Protein AF-Q969G3-5-F1 (afdb_monomer)

Sequence (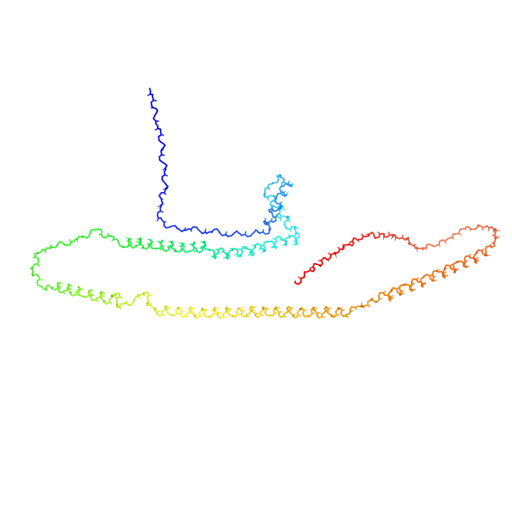328 aa):
MSKRPSYAPPPTPAPATASSGITIPKPPKPPDKPLMPYMRYSRKVWDQVKASNPDLKLWEIGKIIGGMWRDLTDEEKQEYLNEYEAEKIEYNESMKAYHNSPAYLAYINAKSRAEAALEEESRQRQSRMEKGEPYMSIQPAEDPDDYDDGFSMKHTATARFQRNHRLISEILSESVVPDVRSVVTTARMQVLKRQVQSLMVHQRKLEAELLQIEERHQEKKRKFLESTDSFNNELKRLCGLKVEVDMEKIAAEIAQAEEQARKRQEEREKEAAEQAERSQSSIVPEEEQAANKGEEKKDDENIPMETEKNCQLCPRKTLTSRYTDFPD

Mean predicted aligned error: 23.14 Å

Radius of gyration: 55.02 Å; Cα contacts (8 Å, |Δi|>4): 71; chains: 1; bounding box: 164×98×123 Å

Secondary structure (DSSP, 8-state):
-------PPPPPPPP--------PPPPPPPPPPPPPHHHHHHHHHHHHHHHH-TTS-HHHHHHHHHHHHHHS-HHHHHHHHHHHHHHHHHHHHHHHHHHHSHHHHHHHHHHHHHHHHHHHHHHHHHHHHHS---S---PPP--TT----TT-HHHHHHHHHHHHHHHHHHHTSTTTS--TTT---HHHHHHHHHHHHHHHHHHHHHHHHHHHHHHHHHHHHHHHHHHHHHHHHHHHHHHHT-----HHHHHHHHHHHHHHHHHHHHHHHHHHHHHHHHHHTT----------------------------------------------

Foldseek 3Di:
DDDDDDDDDDDDDDPPPPPPALDQDDADDADDQFDQLLRVQCVVCLVVLCVVCVPDDSVVSVVVSVVVLVVDDPVVSVVSVVVNVVVNVVSVVSRVCSCVPPRRVVSVVSNVVSVVVVVVVVVVVVVCVVPPPPPDDDPDDPDPPPPDPPPPVVVVVVVVVVVVVVVVCVCPDPVNDPPPVPDQDPVNVVVVVVVVVVVVVVVVVVVVVVVVVVVVVVVVVVVVVVVVVVVVVVVVVVVVVPPPPPVVVVVVVVVVVVVVVVVVVVVVVVVVVVVVVVVVVPDDDDDDDDDDDDDDDDDDDDDDDDDPPPPPDDDPPPPPDPPDDDDD

Solvent-accessible surface area (backbone atoms only — not comparable to full-atom values): 20410 Å² total; per-residue (Å²): 135,86,79,76,82,82,82,75,77,79,82,75,82,72,81,76,80,78,71,88,64,85,68,64,72,75,72,67,85,74,79,73,80,61,63,54,39,68,60,50,51,44,62,71,46,43,64,58,54,39,68,78,39,71,90,56,54,75,75,53,49,51,51,51,49,57,48,52,64,68,72,48,52,70,69,64,52,43,54,37,45,52,54,33,52,54,42,44,52,54,41,51,52,45,46,54,50,46,67,69,28,68,64,38,49,48,36,53,54,47,37,52,53,32,53,54,51,52,51,50,53,49,53,52,54,50,52,53,64,70,55,62,74,74,82,78,80,79,75,79,79,85,70,90,76,82,79,76,81,70,81,36,70,64,55,53,49,49,55,51,48,54,50,50,51,52,50,52,51,55,61,67,23,82,90,68,40,77,58,78,87,73,62,78,48,72,69,56,52,53,51,50,51,51,50,51,52,50,50,54,54,51,50,54,49,52,54,52,52,50,51,51,50,49,51,54,49,52,51,50,50,50,50,51,50,53,50,49,51,51,50,52,51,50,52,50,52,53,62,71,63,54,79,81,73,57,61,65,59,53,52,50,51,49,53,52,51,50,52,53,50,50,52,56,47,55,52,52,51,51,54,50,50,53,52,51,52,58,51,59,76,63,66,71,90,75,86,77,85,76,91,83,79,87,89,82,87,80,91,80,89,81,81,82,90,78,73,89,77,78,78,76,77,78,81,80,78,78,80,79,79,80,80,76,84,77,81,135

pLDDT: mean 78.12, std 21.98, range [30.19, 98.25]

Nearest PDB structures (foldseek):
  5jgh-assembly1_A  TM=9.436E-01  e=5.846E-03  Saccharomyces cerevisiae S288C
  6erq-assembly2_G  TM=6.455E-01  e=2.979E-03  Homo sapiens
  6jrp-assembly2_D  TM=9.274E-01  e=3.059E-02  Homo sapiens
  7m5w-assembly1_A  TM=7.409E-01  e=8.158E-02  Homo sapiens

Structure (mmCIF, N/CA/C/O backbone):
data_AF-Q969G3-5-F1
#
_entry.id   AF-Q969G3-5-F1
#
loop_
_atom_site.group_PDB
_atom_site.id
_atom_site.type_symbol
_atom_site.label_atom_id
_atom_site.label_alt_id
_atom_site.label_comp_id
_atom_site.label_asym_id
_atom_site.label_entity_id
_atom_site.label_seq_id
_atom_site.pdbx_PDB_ins_code
_atom_site.Cartn_x
_atom_site.Cartn_y
_atom_site.Cartn_z
_atom_site.occupancy
_atom_site.B_iso_or_equiv
_atom_site.auth_seq_id
_atom_site.auth_comp_id
_atom_site.auth_asym_id
_atom_site.auth_atom_id
_atom_site.pdbx_PDB_model_num
ATOM 1 N N . MET A 1 1 ? 5.865 75.982 -41.069 1.00 53.03 1 MET A N 1
ATOM 2 C CA . MET A 1 1 ? 5.568 74.532 -41.116 1.00 53.03 1 MET A CA 1
ATOM 3 C C . MET A 1 1 ? 6.567 73.794 -40.227 1.00 53.03 1 MET A C 1
ATOM 5 O O . MET A 1 1 ? 7.590 73.331 -40.713 1.00 53.03 1 MET A O 1
ATOM 9 N N . SER A 1 2 ? 6.320 73.735 -38.918 1.00 50.66 2 SER A N 1
ATOM 10 C CA . SER A 1 2 ? 7.214 73.053 -37.970 1.00 50.66 2 SER A CA 1
ATOM 11 C C . SER A 1 2 ? 6.878 71.564 -37.941 1.00 50.66 2 SER A C 1
ATOM 13 O O . SER A 1 2 ? 5.906 71.153 -37.311 1.00 50.66 2 SER A O 1
ATOM 15 N N . LYS A 1 3 ? 7.642 70.758 -38.685 1.00 49.06 3 LYS A N 1
ATOM 16 C CA . LYS A 1 3 ? 7.503 69.298 -38.697 1.00 49.06 3 LYS A CA 1
ATOM 17 C C . LYS A 1 3 ? 8.006 68.745 -37.360 1.00 49.06 3 LYS A C 1
ATOM 19 O O . LYS A 1 3 ? 9.198 68.805 -37.076 1.00 49.06 3 LYS A O 1
ATOM 24 N N . ARG A 1 4 ? 7.088 68.250 -36.522 1.00 48.03 4 ARG A N 1
ATOM 25 C CA . ARG A 1 4 ? 7.424 67.522 -35.289 1.00 48.03 4 ARG A CA 1
ATOM 26 C C . ARG A 1 4 ? 8.201 66.242 -35.645 1.00 48.03 4 ARG A C 1
ATOM 28 O O . ARG A 1 4 ? 7.760 65.530 -36.549 1.00 48.03 4 ARG A O 1
ATOM 35 N N . PRO A 1 5 ? 9.302 65.917 -34.947 1.00 58.59 5 PRO A N 1
ATOM 36 C CA . PRO A 1 5 ? 10.005 64.655 -35.140 1.00 58.59 5 PRO A CA 1
ATOM 37 C C . PRO A 1 5 ? 9.127 63.508 -34.633 1.00 58.59 5 PRO A C 1
ATOM 39 O O . PRO A 1 5 ? 8.682 63.521 -33.485 1.00 58.59 5 PRO A O 1
ATOM 42 N N . SER A 1 6 ? 8.855 62.535 -35.500 1.00 60.97 6 SER A N 1
ATOM 43 C CA . SER A 1 6 ? 8.167 61.297 -35.141 1.00 60.97 6 SER A CA 1
ATOM 44 C C . SER A 1 6 ? 9.076 60.477 -34.228 1.00 60.97 6 SER A C 1
ATOM 46 O O . SER A 1 6 ? 10.124 60.001 -34.658 1.00 60.97 6 SER A O 1
ATOM 48 N N . TYR A 1 7 ? 8.690 60.349 -32.962 1.00 48.44 7 TYR A N 1
ATOM 49 C CA . TYR A 1 7 ? 9.401 59.562 -31.962 1.00 48.44 7 TYR A CA 1
ATOM 50 C C . TYR A 1 7 ? 9.122 58.078 -32.230 1.00 48.44 7 TYR A C 1
ATOM 52 O O . TYR A 1 7 ? 8.009 57.605 -32.004 1.00 48.44 7 TYR A O 1
ATOM 60 N N . ALA A 1 8 ? 10.099 57.354 -32.776 1.00 60.81 8 ALA A N 1
ATOM 61 C CA . ALA A 1 8 ? 10.011 55.903 -32.885 1.00 60.81 8 ALA A CA 1
ATOM 62 C C . ALA A 1 8 ? 10.255 55.289 -31.492 1.00 60.81 8 ALA A C 1
ATOM 64 O O . ALA A 1 8 ? 11.249 55.644 -30.852 1.00 60.81 8 ALA A O 1
ATOM 65 N N . PRO A 1 9 ? 9.367 54.412 -30.991 1.00 60.94 9 PRO A N 1
ATOM 66 C CA . PRO A 1 9 ? 9.570 53.755 -29.707 1.00 60.94 9 PRO A CA 1
ATOM 67 C C . PRO A 1 9 ? 10.804 52.835 -29.763 1.00 60.94 9 PRO A C 1
ATOM 69 O O . PRO A 1 9 ? 11.079 52.241 -30.810 1.00 60.94 9 PRO A O 1
ATOM 72 N N . PRO A 1 10 ? 11.562 52.719 -28.658 1.00 62.06 10 PRO A N 1
ATOM 73 C CA . PRO A 1 10 ? 12.757 51.890 -28.609 1.00 62.06 10 PRO A CA 1
ATOM 74 C C . PRO A 1 10 ? 12.405 50.406 -28.817 1.00 62.06 10 PRO A C 1
ATOM 76 O O . PRO A 1 10 ? 11.328 49.966 -28.402 1.00 62.06 10 PRO A O 1
ATOM 79 N N . PRO A 1 11 ? 13.299 49.621 -29.445 1.00 56.94 11 PRO A N 1
ATOM 80 C CA . PRO A 1 11 ? 13.081 48.197 -29.655 1.00 56.94 11 PRO A CA 1
ATOM 81 C C . PRO A 1 11 ? 12.941 47.482 -28.307 1.00 56.94 11 PRO A C 1
ATOM 83 O O . PRO A 1 11 ? 13.754 47.661 -27.399 1.00 56.94 11 PRO A O 1
ATOM 86 N N . THR A 1 12 ? 11.894 46.670 -28.178 1.00 55.94 12 THR A N 1
ATOM 87 C CA . THR A 1 12 ? 11.681 45.806 -27.015 1.00 55.94 12 THR A CA 1
ATOM 88 C C . THR A 1 12 ? 12.858 44.840 -26.863 1.00 55.94 12 THR A C 1
ATOM 90 O O . THR A 1 12 ? 13.268 44.247 -27.867 1.00 55.94 12 THR A O 1
ATOM 93 N N . PRO A 1 13 ? 13.398 44.643 -25.647 1.00 49.78 13 PRO A N 1
ATOM 94 C CA . PRO A 1 13 ? 14.507 43.726 -25.428 1.00 49.78 13 PRO A CA 1
ATOM 95 C C . PRO A 1 13 ? 14.095 42.312 -25.843 1.00 49.78 13 PRO A C 1
ATOM 97 O O . PRO A 1 13 ? 13.080 41.785 -25.384 1.00 49.78 13 PRO A O 1
ATOM 100 N N . ALA A 1 14 ? 14.879 41.719 -26.743 1.00 48.22 14 ALA A N 1
ATOM 101 C CA . ALA A 1 14 ? 14.734 40.325 -27.130 1.00 48.22 14 ALA A CA 1
ATOM 102 C C . ALA A 1 14 ? 14.810 39.423 -25.880 1.00 48.22 14 ALA A C 1
ATOM 104 O O . ALA A 1 14 ? 15.555 39.741 -24.946 1.00 48.22 14 ALA A O 1
ATOM 105 N N . PRO A 1 15 ? 14.040 38.319 -25.833 1.00 45.78 15 PRO A N 1
ATOM 106 C CA . PRO A 1 15 ? 13.987 37.444 -24.672 1.00 45.78 15 PRO A CA 1
ATOM 107 C C . PRO A 1 15 ? 15.388 36.953 -24.313 1.00 45.78 15 PRO A C 1
ATOM 109 O O . PRO A 1 15 ? 16.151 36.519 -25.178 1.00 45.78 15 PRO A O 1
ATOM 112 N N . ALA A 1 16 ? 15.696 37.079 -23.020 1.00 43.00 16 ALA A N 1
ATOM 113 C CA . ALA A 1 16 ? 16.957 36.718 -22.401 1.00 43.00 16 ALA A CA 1
ATOM 114 C C . ALA A 1 16 ? 17.486 35.406 -22.979 1.00 43.00 16 ALA A C 1
ATOM 116 O O . ALA A 1 16 ? 16.779 34.399 -23.017 1.00 43.00 16 ALA A O 1
ATOM 117 N N . THR A 1 17 ? 18.734 35.478 -23.433 1.00 41.97 17 THR A N 1
ATOM 118 C CA . THR A 1 17 ? 19.585 34.380 -23.876 1.00 41.97 17 THR A CA 1
ATOM 119 C C . THR A 1 17 ? 19.184 33.082 -23.194 1.00 41.97 17 THR A C 1
ATOM 121 O O . THR A 1 17 ? 19.413 32.910 -21.994 1.00 41.97 17 THR A O 1
ATOM 124 N N . ALA A 1 18 ? 18.555 32.190 -23.955 1.00 45.06 18 ALA A N 1
ATOM 125 C CA . ALA A 1 18 ? 18.402 30.805 -23.566 1.00 45.06 18 ALA A CA 1
ATOM 126 C C . ALA A 1 18 ? 19.818 30.268 -23.348 1.00 45.06 18 ALA A C 1
ATOM 128 O O . ALA A 1 18 ? 20.526 29.930 -24.291 1.00 45.06 18 ALA A O 1
ATOM 129 N N . SER A 1 19 ? 20.267 30.299 -22.096 1.00 45.47 19 SER A N 1
ATOM 130 C CA . SER A 1 19 ? 21.407 29.528 -21.644 1.00 45.47 19 SER A CA 1
ATOM 131 C C . SER A 1 19 ? 21.103 28.097 -22.059 1.00 45.47 19 SER A C 1
ATOM 133 O O . SER A 1 19 ? 20.168 27.493 -21.534 1.00 45.47 19 SER A O 1
ATOM 135 N N . SER A 1 20 ? 21.833 27.589 -23.050 1.00 55.94 20 SER A N 1
ATOM 136 C CA . SER A 1 20 ? 21.705 26.241 -23.612 1.00 55.94 20 SER A CA 1
ATOM 137 C C . SER A 1 20 ? 22.108 25.143 -22.615 1.00 55.94 20 SER A C 1
ATOM 139 O O . SER A 1 20 ? 22.646 24.112 -23.007 1.00 55.94 20 SER A O 1
ATOM 141 N N . GLY A 1 21 ? 21.901 25.370 -21.317 1.00 68.44 21 GLY A N 1
ATOM 142 C CA . GLY A 1 21 ? 22.086 24.382 -20.275 1.00 68.44 21 GLY A CA 1
ATOM 143 C C . GLY A 1 21 ? 21.019 23.301 -20.380 1.00 68.44 21 GLY A C 1
ATOM 144 O O . GLY A 1 21 ? 19.835 23.575 -20.595 1.00 68.44 21 GLY A O 1
ATOM 145 N N . ILE A 1 22 ? 21.446 22.056 -20.207 1.00 74.75 22 ILE A N 1
ATOM 146 C CA . ILE A 1 22 ? 20.554 20.910 -20.081 1.00 74.75 22 ILE A CA 1
ATOM 147 C C . ILE A 1 22 ? 19.680 21.130 -18.840 1.00 74.75 22 ILE A C 1
ATOM 149 O O . ILE A 1 22 ? 20.164 21.109 -17.710 1.00 74.75 22 ILE A O 1
ATOM 153 N N . THR A 1 23 ? 18.385 21.378 -19.040 1.00 81.50 23 THR A N 1
ATOM 154 C CA . THR A 1 23 ? 17.423 21.5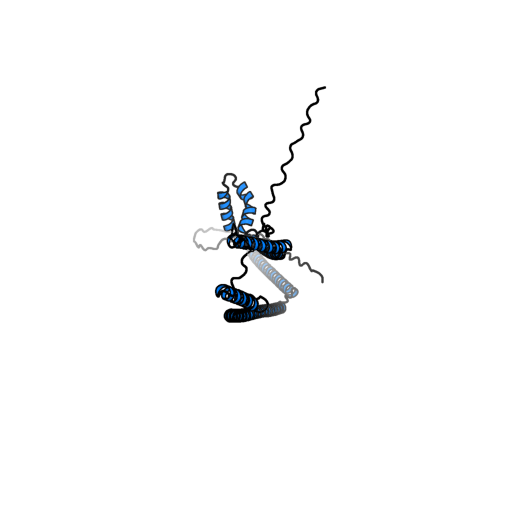53 -17.945 1.00 81.50 23 THR A CA 1
ATOM 155 C C . THR A 1 23 ? 16.510 20.339 -17.851 1.00 81.50 23 THR A C 1
ATOM 157 O O . THR A 1 23 ? 15.931 19.889 -18.839 1.00 81.50 23 THR A O 1
ATOM 160 N N . ILE A 1 2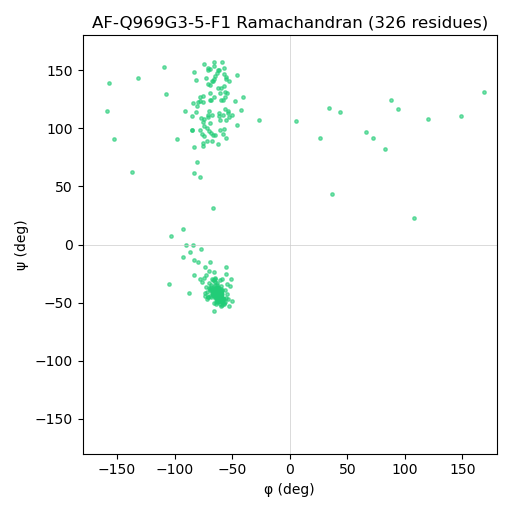4 ? 16.378 19.793 -16.641 1.00 86.00 24 ILE A N 1
ATOM 161 C CA . ILE A 1 24 ? 15.431 18.715 -16.346 1.00 86.00 24 ILE A CA 1
ATOM 162 C C . ILE A 1 24 ? 14.026 19.340 -16.286 1.00 86.00 24 ILE A C 1
ATOM 164 O O . ILE A 1 24 ? 13.814 20.254 -15.480 1.00 86.00 24 ILE A O 1
ATOM 168 N N . PRO A 1 25 ? 13.052 18.883 -17.100 1.00 84.88 25 PRO A N 1
ATOM 169 C CA . PRO A 1 25 ? 11.682 19.385 -17.024 1.00 84.88 25 PRO A CA 1
ATOM 170 C C . PRO A 1 25 ? 11.097 19.208 -15.623 1.00 84.88 25 PRO A C 1
ATOM 172 O O . PRO A 1 25 ? 11.471 18.290 -14.902 1.00 84.88 25 PRO A O 1
ATOM 175 N N . LYS A 1 26 ? 10.153 20.061 -15.221 1.00 88.81 26 LYS A N 1
ATOM 176 C CA . LYS A 1 26 ? 9.477 19.897 -13.926 1.00 88.81 26 LYS A CA 1
ATOM 177 C C . LYS A 1 26 ? 8.509 18.704 -13.980 1.00 88.81 26 LYS A C 1
ATOM 179 O O . LYS A 1 26 ? 7.866 18.515 -15.015 1.00 88.81 26 LYS A O 1
ATOM 184 N N . PRO A 1 27 ? 8.374 17.927 -12.890 1.00 89.19 27 PRO A N 1
ATOM 185 C CA . PRO A 1 27 ? 7.366 16.877 -12.821 1.00 89.19 27 PRO A CA 1
ATOM 186 C C . PRO A 1 27 ? 5.954 17.470 -12.941 1.00 89.19 27 PRO A C 1
ATOM 188 O O . PRO A 1 27 ? 5.734 18.611 -12.512 1.00 89.19 27 PRO A O 1
ATOM 191 N N . PRO A 1 28 ? 4.987 16.715 -13.495 1.00 90.50 28 PRO A N 1
ATOM 192 C CA . PRO A 1 28 ? 3.584 17.104 -13.420 1.00 90.50 28 PRO A CA 1
ATOM 193 C C . PRO A 1 28 ? 3.142 17.241 -11.955 1.00 90.50 28 PRO A C 1
ATOM 195 O O . PRO A 1 28 ? 3.761 16.689 -11.047 1.00 90.50 28 PRO A O 1
ATOM 198 N N . LYS A 1 29 ? 2.082 18.014 -11.700 1.00 91.19 29 LYS A N 1
ATOM 199 C CA . LYS A 1 29 ? 1.586 18.193 -10.330 1.00 91.19 29 LYS A CA 1
ATOM 200 C C . LYS A 1 29 ? 0.967 16.878 -9.835 1.00 91.19 29 LYS A C 1
ATOM 202 O O . LYS A 1 29 ? 0.081 16.366 -10.521 1.00 91.19 29 LYS A O 1
ATOM 207 N N . PRO A 1 30 ? 1.416 16.329 -8.694 1.00 91.62 30 PRO A N 1
ATOM 208 C CA . PRO A 1 30 ? 0.772 15.164 -8.107 1.00 91.62 30 PRO A CA 1
ATOM 209 C C . PRO A 1 30 ? -0.621 15.537 -7.570 1.00 91.62 30 PRO A C 1
ATOM 211 O O . PRO A 1 30 ? -0.813 16.685 -7.166 1.00 91.62 30 PRO A O 1
ATOM 214 N N . PRO A 1 31 ? -1.575 14.589 -7.541 1.00 92.88 31 PRO A N 1
ATOM 215 C CA . PRO A 1 31 ? -2.812 14.716 -6.777 1.00 92.88 31 PRO A CA 1
ATOM 216 C C . PRO A 1 31 ? -2.596 15.217 -5.344 1.00 92.88 31 PRO A C 1
ATOM 218 O O . PRO A 1 31 ? -1.590 14.892 -4.705 1.00 92.88 31 PRO A O 1
ATOM 221 N N . ASP A 1 32 ? -3.556 15.991 -4.842 1.00 93.62 32 ASP A N 1
ATOM 222 C CA . ASP A 1 32 ? -3.525 16.552 -3.493 1.00 93.62 32 ASP A CA 1
ATOM 223 C C . ASP A 1 32 ? -3.988 15.534 -2.455 1.00 93.62 32 ASP A C 1
ATOM 225 O O . ASP A 1 32 ? -4.926 14.772 -2.673 1.00 93.62 32 ASP A O 1
ATOM 229 N N . LYS A 1 33 ? -3.328 15.538 -1.296 1.00 94.12 33 LYS A N 1
ATOM 230 C CA . LYS A 1 33 ? -3.650 14.617 -0.203 1.00 94.12 33 LYS A CA 1
ATOM 231 C C . LYS A 1 33 ? -5.050 14.912 0.359 1.00 94.12 33 LYS A C 1
ATOM 233 O O . LYS A 1 33 ? -5.380 16.089 0.529 1.00 94.12 33 LYS A O 1
ATOM 238 N N . PRO A 1 34 ? -5.823 13.874 0.732 1.00 94.00 34 PRO A N 1
ATOM 239 C CA . PRO A 1 34 ? -7.144 14.047 1.325 1.00 94.00 34 PRO A CA 1
ATOM 240 C C . PRO A 1 34 ? -7.054 14.805 2.649 1.00 94.00 34 PRO A C 1
ATOM 242 O O . PRO A 1 34 ? -6.053 14.735 3.377 1.00 94.00 34 PRO A O 1
ATOM 245 N N . LEU A 1 35 ? -8.114 15.543 2.969 1.00 92.56 35 LEU A N 1
ATOM 246 C CA . LEU A 1 35 ? -8.125 16.407 4.140 1.00 92.56 35 LEU A CA 1
ATOM 247 C C . LEU A 1 35 ? -8.345 15.586 5.413 1.00 92.56 35 LEU A C 1
ATOM 249 O O . LEU A 1 35 ? -9.362 14.915 5.550 1.00 92.56 35 LEU A O 1
ATOM 253 N N . MET A 1 36 ? -7.419 15.692 6.370 1.00 95.12 36 MET A N 1
ATOM 254 C CA . MET A 1 36 ? -7.538 14.989 7.652 1.00 95.12 36 MET A CA 1
ATOM 255 C C . MET A 1 36 ? -8.870 15.323 8.359 1.00 95.12 36 MET A C 1
ATOM 257 O O . MET A 1 36 ? -9.258 16.496 8.356 1.00 95.12 36 MET A O 1
ATOM 261 N N . PRO A 1 37 ? -9.519 14.356 9.039 1.00 96.25 37 PRO A N 1
ATOM 262 C CA . PRO A 1 37 ? -10.844 14.525 9.652 1.00 96.25 37 PRO A CA 1
ATOM 263 C C . PRO A 1 37 ? -10.973 15.773 10.536 1.00 96.25 37 PRO A C 1
ATOM 265 O O . PRO A 1 37 ? -11.861 16.597 10.332 1.00 96.25 37 PRO A O 1
ATOM 268 N N . TYR A 1 38 ? -10.015 15.991 11.445 1.00 95.56 38 TYR A N 1
ATOM 269 C CA . TYR A 1 38 ? -9.981 17.187 12.296 1.00 95.56 38 TYR A CA 1
ATOM 270 C C . TYR A 1 38 ? -9.905 18.490 11.486 1.00 95.56 38 TYR A C 1
ATOM 272 O O . TYR A 1 38 ? -10.560 19.471 11.825 1.00 95.56 38 TYR A O 1
ATOM 280 N N . MET A 1 39 ? -9.127 18.514 10.400 1.00 96.38 39 MET A N 1
ATOM 281 C CA . MET A 1 39 ? -8.994 19.707 9.556 1.00 96.38 39 MET A CA 1
ATOM 282 C C . MET A 1 39 ? -10.283 19.977 8.771 1.00 96.38 39 MET A C 1
ATOM 284 O O . MET A 1 39 ? -10.630 21.139 8.561 1.00 96.38 39 MET A O 1
ATOM 288 N N . ARG A 1 40 ? -11.014 18.927 8.373 1.00 94.56 40 ARG A N 1
ATOM 289 C CA . ARG A 1 40 ? -12.342 19.035 7.751 1.00 94.56 40 ARG A CA 1
ATOM 290 C C . ARG A 1 40 ? -13.361 19.605 8.731 1.00 94.56 40 ARG A C 1
ATOM 292 O O . ARG A 1 40 ? -14.016 20.596 8.411 1.00 94.56 40 ARG A O 1
ATOM 299 N N . TYR A 1 41 ? -13.428 19.043 9.937 1.00 96.25 41 TYR A N 1
ATOM 300 C CA . TYR A 1 41 ? -14.275 19.565 11.005 1.00 96.25 41 TYR A CA 1
ATOM 301 C C . TYR A 1 41 ? -13.936 21.023 11.325 1.00 96.25 41 TYR A C 1
ATOM 303 O O . TYR A 1 41 ? -14.813 21.883 11.275 1.00 96.25 41 TYR A O 1
ATOM 311 N N . SER A 1 42 ? -12.652 21.318 11.558 1.00 95.75 42 SER A N 1
ATOM 312 C CA . SER A 1 42 ? -12.178 22.659 11.891 1.00 95.75 42 SER A CA 1
ATOM 313 C C . SER A 1 42 ? -12.599 23.682 10.846 1.00 95.75 42 SER A C 1
ATOM 315 O O . SER A 1 42 ? -13.133 24.713 11.233 1.00 95.75 42 SER A O 1
ATOM 317 N N . ARG A 1 43 ? -12.451 23.391 9.545 1.00 95.88 43 ARG A N 1
ATOM 318 C CA . ARG A 1 43 ? -12.915 24.286 8.471 1.00 95.88 43 ARG A CA 1
ATOM 319 C C . ARG A 1 43 ? -14.427 24.513 8.498 1.00 95.88 43 ARG A C 1
ATOM 321 O O . ARG A 1 43 ? -14.852 25.640 8.282 1.00 95.88 43 ARG A O 1
ATOM 328 N N . LYS A 1 44 ? -15.224 23.476 8.775 1.00 95.06 44 LYS A N 1
ATOM 329 C CA . LYS A 1 44 ? -16.693 23.568 8.821 1.00 95.06 44 LYS A CA 1
ATOM 330 C C . LYS A 1 44 ? -17.182 24.469 9.958 1.00 95.06 44 LYS A C 1
ATOM 332 O O . LYS A 1 44 ? -18.098 25.255 9.752 1.00 95.06 44 LYS A O 1
ATOM 337 N N . VAL A 1 45 ? -16.580 24.361 11.143 1.00 95.81 45 VAL A N 1
ATOM 338 C CA . VAL A 1 45 ? -17.004 25.133 12.327 1.00 95.81 45 VAL A CA 1
ATOM 339 C C . VAL A 1 45 ? -16.258 26.457 12.497 1.00 95.81 45 VAL A C 1
ATOM 341 O O . VAL A 1 45 ? -16.660 27.273 13.323 1.00 95.81 45 VAL A O 1
ATOM 344 N N . TRP A 1 46 ? -15.184 26.696 11.733 1.00 94.69 46 TRP A N 1
ATOM 345 C CA . TRP A 1 46 ? -14.315 27.866 11.898 1.00 94.69 46 TRP A CA 1
ATOM 346 C C . TRP A 1 46 ? -15.087 29.182 11.883 1.00 94.69 46 TRP A C 1
ATOM 348 O O . TRP A 1 46 ? -14.968 29.982 12.812 1.00 94.69 46 TRP A O 1
ATOM 358 N N . ASP A 1 47 ? -15.901 29.391 10.848 1.00 95.75 47 ASP A N 1
ATOM 359 C CA . ASP A 1 47 ? -16.651 30.634 10.675 1.00 95.75 47 ASP A CA 1
ATOM 360 C C . ASP A 1 47 ? -17.735 30.795 11.741 1.00 95.75 47 ASP A C 1
ATOM 362 O O . ASP A 1 47 ? -17.944 31.903 12.232 1.00 95.75 47 ASP A O 1
ATOM 366 N N . GLN A 1 48 ? -18.354 29.694 12.176 1.00 96.19 48 GLN A N 1
ATOM 367 C CA . GLN A 1 48 ? -19.330 29.705 13.264 1.00 96.19 48 GLN A CA 1
ATOM 368 C C . GLN A 1 48 ? -18.680 30.136 14.586 1.00 96.19 48 GLN A C 1
ATOM 370 O O . GLN A 1 48 ? -19.150 31.073 15.226 1.00 96.19 48 GLN A O 1
ATOM 375 N N . VAL A 1 49 ? -17.567 29.506 14.977 1.00 95.75 49 VAL A N 1
ATOM 376 C CA . VAL A 1 49 ? -16.871 29.826 16.235 1.00 95.75 49 VAL A CA 1
ATOM 377 C C . VAL A 1 49 ? -16.304 31.244 16.202 1.00 95.75 49 VAL A C 1
ATOM 379 O O . VAL A 1 49 ? -16.379 31.954 17.206 1.00 95.75 49 VAL A O 1
ATOM 382 N N . LYS A 1 50 ? -15.781 31.680 15.049 1.00 94.94 50 LYS A N 1
ATOM 383 C CA . LYS A 1 50 ? -15.294 33.047 14.840 1.00 94.94 50 LYS A CA 1
ATOM 384 C C . LYS A 1 50 ? -16.421 34.078 14.929 1.00 94.94 50 LYS A C 1
ATOM 386 O O . LYS A 1 50 ? -16.221 35.125 15.531 1.00 94.94 50 LYS A O 1
ATOM 391 N N . ALA A 1 51 ? -17.592 33.793 14.363 1.00 95.75 51 ALA A N 1
ATOM 392 C CA . ALA A 1 51 ? -18.749 34.682 14.440 1.00 95.75 51 ALA A CA 1
ATOM 393 C C . ALA A 1 51 ? -19.317 34.775 15.865 1.00 95.75 51 ALA A C 1
ATOM 395 O O . ALA A 1 51 ? -19.729 35.852 16.283 1.00 95.75 51 ALA A O 1
ATOM 396 N N . SER A 1 52 ? -19.305 33.675 16.625 1.00 94.94 52 SER A N 1
ATOM 397 C CA . SER A 1 52 ? -19.709 33.673 18.037 1.00 94.94 52 SER A CA 1
ATOM 398 C C . SER A 1 52 ? -18.684 34.331 18.966 1.00 94.94 52 SER A C 1
ATOM 400 O O . SER A 1 52 ? -19.040 34.710 20.076 1.00 94.94 52 SER A O 1
ATOM 402 N N . ASN A 1 53 ? -17.425 34.465 18.535 1.00 92.75 53 ASN A N 1
ATOM 403 C CA . ASN A 1 53 ? -16.333 35.019 19.337 1.00 92.75 53 ASN A CA 1
ATOM 404 C C . ASN A 1 53 ? -15.459 35.994 18.518 1.00 92.75 53 ASN A C 1
ATOM 406 O O . ASN A 1 53 ? -14.267 35.730 18.323 1.00 92.75 53 ASN A O 1
ATOM 410 N N . PRO A 1 54 ? -16.015 37.115 18.020 1.00 92.88 54 PRO A N 1
ATOM 411 C CA . PRO A 1 54 ? -15.295 38.030 17.130 1.00 92.88 54 PRO A CA 1
ATOM 412 C C . PRO A 1 54 ? -14.111 38.737 17.810 1.00 92.88 54 PRO A C 1
ATOM 414 O O . PRO A 1 54 ? -13.170 39.139 17.128 1.00 92.88 54 PRO A O 1
ATOM 417 N N . ASP A 1 55 ? -14.137 38.847 19.141 1.00 93.88 55 ASP A N 1
ATOM 418 C CA . ASP A 1 55 ? -13.111 39.532 19.937 1.00 93.88 55 ASP A CA 1
ATOM 419 C C . ASP A 1 55 ? -11.883 38.650 20.234 1.00 93.88 55 ASP A C 1
ATOM 421 O O . ASP A 1 55 ? -10.841 39.145 20.677 1.00 93.88 55 ASP A O 1
ATOM 425 N N . LEU A 1 56 ? -11.987 37.335 19.997 1.00 93.38 56 LEU A N 1
ATOM 426 C CA . LEU A 1 56 ? -10.905 36.385 20.250 1.00 93.38 56 LEU A CA 1
ATOM 427 C C . LEU A 1 56 ? -9.900 36.346 19.097 1.00 93.38 56 LEU A C 1
ATOM 429 O O . LEU A 1 56 ? -10.227 36.488 17.917 1.00 93.38 56 LEU A O 1
ATOM 433 N N . LYS A 1 57 ? -8.637 36.077 19.431 1.00 94.50 57 LYS A N 1
ATOM 434 C CA . LYS A 1 57 ? -7.581 35.900 18.429 1.00 94.50 57 LYS A CA 1
ATOM 435 C C . LYS A 1 57 ? -7.718 34.541 17.731 1.00 94.50 57 LYS A C 1
ATOM 437 O O . LYS A 1 57 ? -8.189 33.563 18.308 1.00 94.50 57 LYS A O 1
ATOM 442 N N . LEU A 1 58 ? -7.189 34.423 16.507 1.00 92.25 58 LEU A N 1
ATOM 443 C CA . LEU A 1 58 ? -7.240 33.184 15.703 1.00 92.25 58 LEU A CA 1
ATOM 444 C C . LEU A 1 58 ? -6.726 31.937 16.450 1.00 92.25 58 LEU A C 1
ATOM 446 O O . LEU A 1 58 ? -7.263 30.846 16.277 1.00 92.25 58 LEU A O 1
ATOM 450 N N . TRP A 1 59 ? -5.710 32.085 17.304 1.00 93.75 59 TRP A N 1
ATOM 451 C CA . TRP A 1 59 ? -5.161 30.968 18.080 1.00 93.75 59 TRP A CA 1
ATOM 452 C C . TRP A 1 59 ? -6.105 30.443 19.182 1.00 93.75 59 TRP A C 1
ATOM 454 O O . TRP A 1 59 ? -5.989 29.295 19.596 1.00 93.75 59 TRP A O 1
ATOM 464 N N . GLU A 1 60 ? -7.050 31.263 19.647 1.00 95.81 60 GLU A N 1
ATOM 465 C CA . GLU A 1 60 ? -8.005 30.986 20.724 1.00 95.81 60 GLU A CA 1
ATOM 466 C C . GLU A 1 60 ? -9.215 30.302 20.114 1.00 95.81 60 GLU A C 1
ATOM 468 O O . GLU A 1 60 ? -9.652 29.276 20.625 1.00 95.81 60 GLU A O 1
ATOM 473 N N . ILE A 1 61 ? -9.650 30.783 18.946 1.00 94.81 61 ILE A N 1
ATOM 474 C CA . ILE A 1 61 ? -10.616 30.096 18.084 1.00 94.81 61 ILE A CA 1
ATOM 475 C C . ILE A 1 61 ? -10.133 28.666 17.800 1.00 94.81 61 ILE A C 1
ATOM 477 O O . ILE A 1 61 ? -10.879 27.710 18.005 1.00 94.81 61 ILE A O 1
ATOM 481 N N . GLY A 1 62 ? -8.857 28.490 17.436 1.00 94.88 62 GLY A N 1
ATOM 482 C CA . GLY A 1 62 ? -8.263 27.162 17.249 1.00 94.88 62 GLY A CA 1
ATOM 483 C C . GLY A 1 62 ? -8.312 26.276 18.504 1.00 94.88 62 GLY A C 1
ATOM 484 O O . GLY A 1 62 ? -8.597 25.083 18.396 1.00 94.88 62 GLY A O 1
ATOM 485 N N . LYS A 1 63 ? -8.092 26.842 19.702 1.00 95.94 63 LYS A N 1
ATOM 486 C CA . LYS A 1 63 ? -8.217 26.106 20.976 1.00 95.94 63 LYS A CA 1
ATOM 487 C C . LYS A 1 63 ? -9.656 25.667 21.249 1.00 95.94 63 LYS A C 1
ATOM 489 O O . LYS A 1 63 ? -9.854 24.531 21.672 1.00 95.94 63 LYS A O 1
ATOM 494 N N . ILE A 1 64 ? -10.634 26.537 20.991 1.00 95.81 64 ILE A N 1
ATOM 495 C CA . ILE A 1 64 ? -12.061 26.231 21.166 1.00 95.81 64 ILE A CA 1
ATOM 496 C C . ILE A 1 64 ? -12.467 25.089 20.232 1.00 95.81 64 ILE A C 1
ATOM 498 O O . ILE A 1 64 ? -13.001 24.089 20.700 1.00 95.81 64 ILE A O 1
ATOM 502 N N . ILE A 1 65 ? -12.126 25.174 18.943 1.00 96.31 65 ILE A N 1
ATOM 503 C CA . ILE A 1 65 ? -12.423 24.125 17.952 1.00 96.31 65 ILE A CA 1
ATOM 504 C C . ILE A 1 65 ? -11.765 22.793 18.333 1.00 96.31 65 ILE A C 1
ATOM 506 O O . ILE A 1 65 ? -12.386 21.739 18.217 1.00 96.31 65 ILE A O 1
ATOM 510 N N . GLY A 1 66 ? -10.522 22.823 18.824 1.00 96.00 66 GLY A N 1
ATOM 511 C CA . GLY A 1 66 ? -9.846 21.631 19.338 1.00 96.00 66 GLY A CA 1
ATOM 512 C C . GLY A 1 66 ? -10.509 21.040 20.590 1.00 96.00 66 GLY A C 1
ATOM 513 O O . GLY A 1 66 ? -10.423 19.834 20.816 1.00 96.00 66 GLY A O 1
ATOM 514 N N . GLY A 1 67 ? -11.164 21.863 21.414 1.00 96.38 67 GLY A N 1
ATOM 515 C CA . GLY A 1 67 ? -12.064 21.416 22.482 1.00 96.38 67 GLY A CA 1
ATOM 516 C C . GLY A 1 67 ? -13.299 20.727 21.912 1.00 96.38 67 GLY A C 1
ATOM 517 O O . GLY A 1 67 ? -13.478 19.537 22.141 1.00 96.38 67 GLY A O 1
ATOM 518 N N . MET A 1 68 ? -14.047 21.430 21.058 1.00 94.56 68 MET A N 1
ATOM 519 C CA . MET A 1 68 ? -15.271 20.910 20.442 1.00 94.56 68 MET A CA 1
ATOM 520 C C . MET A 1 68 ? -15.041 19.582 19.713 1.00 94.56 68 MET A C 1
ATOM 522 O O . MET A 1 68 ? -15.819 18.656 19.889 1.00 94.56 68 MET A O 1
ATOM 526 N N . TRP A 1 69 ? -13.941 19.440 18.963 1.00 96.69 69 TRP A N 1
ATOM 527 C CA . TRP A 1 69 ? -13.590 18.178 18.302 1.00 96.69 69 TRP A CA 1
ATOM 528 C C . TRP A 1 69 ? -13.396 17.017 19.284 1.00 96.69 69 TRP A C 1
ATOM 530 O O . TRP A 1 69 ? -13.757 15.888 18.970 1.00 96.69 69 TRP A O 1
ATOM 540 N N . ARG A 1 70 ? -12.800 17.259 20.458 1.00 95.31 70 ARG A N 1
ATOM 541 C CA . ARG A 1 70 ? -12.615 16.210 21.473 1.00 95.31 70 ARG A CA 1
ATOM 542 C C . ARG A 1 70 ? -13.947 15.811 22.101 1.00 95.31 70 ARG A C 1
ATOM 544 O O . ARG A 1 70 ? -14.142 14.615 22.304 1.00 95.31 70 ARG A O 1
ATOM 551 N N . ASP A 1 71 ? -14.831 16.783 22.303 1.00 96.31 71 ASP A N 1
ATOM 552 C CA . ASP A 1 71 ? -16.140 16.617 22.940 1.00 96.31 71 ASP A CA 1
ATOM 553 C C . ASP A 1 71 ? -17.222 16.049 22.001 1.00 96.31 71 ASP A C 1
ATOM 555 O O . ASP A 1 71 ? -18.257 15.597 22.485 1.00 96.31 71 ASP A O 1
ATOM 559 N N . LEU A 1 72 ? -16.998 16.040 20.676 1.00 94.38 72 LEU A N 1
ATOM 560 C CA . LEU A 1 72 ? -17.889 15.365 19.724 1.00 94.38 72 LEU A CA 1
ATOM 561 C C . LEU A 1 72 ? -18.049 13.883 20.062 1.00 94.38 72 LEU A C 1
ATOM 563 O O . LEU A 1 72 ? -17.093 13.211 20.474 1.00 94.38 72 LEU A O 1
ATOM 567 N N . THR A 1 73 ? -19.241 13.371 19.778 1.00 96.19 73 THR A N 1
ATOM 568 C CA . THR A 1 73 ? -19.548 11.945 19.888 1.00 96.19 73 THR A CA 1
ATOM 569 C C . THR A 1 73 ? -18.742 11.124 18.880 1.00 96.19 73 THR A C 1
ATOM 571 O O . THR A 1 73 ? -18.253 11.644 17.868 1.00 96.19 73 THR A O 1
ATOM 574 N N . ASP A 1 74 ? -18.565 9.833 19.162 1.00 93.88 74 ASP A N 1
ATOM 575 C CA . ASP A 1 74 ? -17.831 8.946 18.259 1.00 93.88 74 ASP A CA 1
ATOM 576 C C . ASP A 1 74 ? -18.569 8.802 16.922 1.00 93.88 74 ASP A C 1
ATOM 578 O O . ASP A 1 74 ? -17.922 8.754 15.881 1.00 93.88 74 ASP A O 1
ATOM 582 N N . GLU A 1 75 ? -19.904 8.855 16.918 1.00 94.38 75 GLU A N 1
ATOM 583 C CA . GLU A 1 75 ? -20.731 8.839 15.711 1.00 94.38 75 GLU A CA 1
ATOM 584 C C . GLU A 1 75 ? -20.463 10.052 14.806 1.00 94.38 75 GLU A C 1
ATOM 586 O O . GLU A 1 75 ? -20.270 9.901 13.599 1.00 94.38 75 GLU A O 1
ATOM 591 N N . GLU A 1 76 ? -20.391 11.258 15.377 1.00 94.00 76 GLU A N 1
ATOM 592 C CA . GLU A 1 76 ? -20.092 12.479 14.618 1.00 94.00 76 GLU A CA 1
ATOM 593 C C . GLU A 1 76 ? -18.656 12.483 14.090 1.00 94.00 76 GLU A C 1
ATOM 595 O O . GLU A 1 76 ? -18.412 12.895 12.954 1.00 94.00 76 GLU A O 1
ATOM 600 N N . LYS A 1 77 ? -17.691 12.010 14.890 1.00 95.06 77 LYS A N 1
ATOM 601 C CA . LYS A 1 77 ? -16.301 11.836 14.437 1.00 95.06 77 LYS A CA 1
ATOM 602 C C . LYS A 1 77 ? -16.213 10.816 13.306 1.00 95.06 77 LYS A C 1
ATOM 604 O O . LYS A 1 77 ? -15.418 11.014 12.383 1.00 95.06 77 LYS A O 1
ATOM 609 N N . GLN A 1 78 ? -17.016 9.756 13.374 1.00 96.00 78 GLN A N 1
ATOM 610 C CA . GLN A 1 78 ? -17.004 8.677 12.399 1.00 96.00 78 GLN A CA 1
ATOM 611 C C . GLN A 1 78 ? -17.445 9.145 11.014 1.00 96.00 78 GLN A C 1
ATOM 613 O O . GLN A 1 78 ? -16.856 8.706 10.033 1.00 96.00 78 GLN A O 1
ATOM 618 N N . GLU A 1 79 ? -18.382 10.089 10.912 1.00 94.56 79 GLU A N 1
ATOM 619 C CA . GLU A 1 79 ? -18.755 10.703 9.628 1.00 94.56 79 GLU A CA 1
ATOM 620 C C . GLU A 1 79 ? -17.526 11.311 8.926 1.00 94.56 79 GLU A C 1
ATOM 622 O O . GLU A 1 79 ? -17.205 10.975 7.785 1.00 94.56 79 GLU A O 1
ATOM 627 N N . TYR A 1 80 ? -16.742 12.118 9.651 1.00 95.69 80 TYR A N 1
ATOM 628 C CA . TYR A 1 80 ? -15.521 12.729 9.115 1.00 95.69 80 TYR A CA 1
ATOM 629 C C . TYR A 1 80 ? -14.416 11.713 8.806 1.00 95.69 80 TYR A C 1
ATOM 631 O O . TYR A 1 80 ? -13.592 11.950 7.917 1.00 95.69 80 TYR A O 1
ATOM 639 N N . LEU A 1 81 ? -14.358 10.608 9.554 1.00 95.25 81 LEU A N 1
ATOM 640 C CA . LEU A 1 81 ? -13.423 9.514 9.299 1.00 95.25 81 LEU A CA 1
ATOM 641 C C . LEU A 1 81 ? -13.804 8.745 8.032 1.00 95.25 81 LEU A C 1
ATOM 643 O O . LEU A 1 81 ? -12.937 8.528 7.190 1.00 95.25 81 LEU A O 1
ATOM 647 N N . ASN A 1 82 ? -15.084 8.417 7.858 1.00 95.19 82 ASN A N 1
ATOM 648 C CA . ASN A 1 82 ? -15.601 7.731 6.676 1.00 95.19 82 ASN A CA 1
ATOM 649 C C . ASN A 1 82 ? -15.372 8.566 5.407 1.00 95.19 82 ASN A C 1
ATOM 651 O O . ASN A 1 82 ? -14.881 8.044 4.407 1.00 95.19 82 ASN A O 1
ATOM 655 N N . GLU A 1 83 ? -15.651 9.875 5.455 1.00 93.94 83 GLU A N 1
ATOM 656 C CA . GLU A 1 83 ? -15.358 10.795 4.346 1.00 93.94 83 GLU A CA 1
ATOM 657 C C . GLU A 1 83 ? -13.857 10.819 4.003 1.00 93.94 83 GLU A C 1
ATOM 659 O O . GLU A 1 83 ? -13.475 10.752 2.834 1.00 93.94 83 GLU A O 1
ATOM 664 N N . TYR A 1 84 ? -12.985 10.879 5.017 1.00 96.44 84 TYR A N 1
ATOM 665 C CA . TYR A 1 84 ? -11.536 10.823 4.811 1.00 96.44 84 TYR A CA 1
ATOM 666 C C . TYR A 1 84 ? -11.088 9.491 4.199 1.00 96.44 84 TYR A C 1
ATOM 668 O O . TYR A 1 84 ? -10.212 9.478 3.334 1.00 96.44 84 TYR A O 1
ATOM 676 N N . GLU A 1 85 ? -11.657 8.370 4.639 1.00 96.25 85 GLU A N 1
ATOM 677 C CA . GLU A 1 85 ? -11.344 7.049 4.098 1.00 96.25 85 GLU A CA 1
ATOM 678 C C . GLU A 1 85 ? -11.777 6.914 2.637 1.00 96.25 85 GLU A C 1
ATOM 680 O O . GLU A 1 85 ? -10.983 6.437 1.821 1.00 96.25 85 GLU A O 1
ATOM 685 N N . ALA A 1 86 ? -12.967 7.406 2.286 1.00 95.56 86 ALA A N 1
ATOM 686 C CA . ALA A 1 86 ? -13.446 7.452 0.908 1.00 95.56 86 ALA A CA 1
ATOM 687 C C . ALA A 1 86 ? -12.501 8.272 0.011 1.00 95.56 86 ALA A C 1
ATOM 689 O O . ALA A 1 86 ? -11.980 7.759 -0.981 1.00 95.56 86 ALA A O 1
ATOM 690 N N . GLU A 1 87 ? -12.162 9.502 0.408 1.00 95.00 87 GLU A N 1
ATOM 691 C CA . GLU A 1 87 ? -11.230 10.343 -0.356 1.00 95.00 87 GLU A CA 1
ATOM 692 C C . GLU A 1 87 ? -9.807 9.775 -0.395 1.00 95.00 87 GLU A C 1
ATOM 694 O O . GLU A 1 87 ? -9.073 9.969 -1.363 1.00 95.00 87 GLU A O 1
ATOM 699 N N . LYS A 1 88 ? -9.378 9.050 0.643 1.00 95.38 88 LYS A N 1
ATOM 700 C CA . LYS A 1 88 ? -8.079 8.368 0.655 1.00 95.38 88 LYS A CA 1
ATOM 701 C C . LYS A 1 88 ? -8.024 7.249 -0.377 1.00 95.38 88 LYS A C 1
ATOM 703 O O . LYS A 1 88 ? -6.968 7.046 -0.983 1.00 95.38 88 LYS A O 1
ATOM 708 N N . ILE A 1 89 ? -9.125 6.531 -0.589 1.00 95.75 89 ILE A N 1
ATOM 709 C CA . ILE A 1 89 ? -9.228 5.531 -1.655 1.00 95.75 89 ILE A CA 1
ATOM 710 C C . ILE A 1 89 ? -9.106 6.227 -3.017 1.00 95.75 89 ILE A C 1
ATOM 712 O O . ILE A 1 89 ? -8.248 5.846 -3.814 1.00 95.75 89 ILE A O 1
ATOM 716 N N . GLU A 1 90 ? -9.861 7.301 -3.246 1.00 95.00 90 GLU A N 1
ATOM 717 C CA . GLU A 1 90 ? -9.802 8.083 -4.490 1.00 95.00 90 GLU A CA 1
ATOM 718 C C . GLU A 1 90 ? -8.419 8.697 -4.751 1.00 95.00 90 GLU A C 1
ATOM 720 O O . GLU A 1 90 ? -7.919 8.669 -5.879 1.00 95.00 90 GLU A O 1
ATOM 725 N N . TYR A 1 91 ? -7.753 9.206 -3.712 1.00 96.25 91 TYR A N 1
ATOM 726 C CA . TYR A 1 91 ? -6.386 9.716 -3.790 1.00 96.25 91 TYR A CA 1
ATOM 727 C C . TYR A 1 91 ? -5.396 8.628 -4.209 1.00 96.25 91 TYR A C 1
ATOM 729 O O . TYR A 1 91 ? -4.532 8.871 -5.051 1.00 96.25 91 TYR A O 1
ATOM 737 N N . ASN A 1 92 ? -5.514 7.422 -3.647 1.00 95.94 92 ASN A N 1
ATOM 738 C CA . ASN A 1 92 ? -4.641 6.306 -4.003 1.00 95.94 92 ASN A CA 1
ATOM 739 C C . ASN A 1 92 ? -4.837 5.881 -5.465 1.00 95.94 92 ASN A C 1
ATOM 741 O O . ASN A 1 92 ? -3.854 5.634 -6.165 1.00 95.94 92 ASN A O 1
ATOM 745 N N . GLU A 1 93 ? -6.079 5.840 -5.946 1.00 95.12 93 GLU A N 1
ATOM 746 C CA . GLU A 1 93 ? -6.370 5.578 -7.360 1.00 95.12 93 GLU A CA 1
ATOM 747 C C . GLU A 1 93 ? -5.846 6.706 -8.261 1.00 95.12 93 GLU A C 1
ATOM 749 O O . GLU A 1 93 ? -5.171 6.448 -9.259 1.00 95.12 93 GLU A O 1
ATOM 754 N N . SER A 1 94 ? -6.026 7.963 -7.855 1.00 95.06 94 SER A N 1
ATOM 755 C CA . SER A 1 94 ? -5.485 9.130 -8.561 1.00 95.06 94 SER A CA 1
ATOM 756 C C . SER A 1 94 ? -3.953 9.133 -8.600 1.00 95.06 94 SER A C 1
ATOM 758 O O . SER A 1 94 ? -3.363 9.509 -9.609 1.00 95.06 94 SER A O 1
ATOM 760 N N . MET A 1 95 ? -3.282 8.675 -7.539 1.00 94.81 95 MET A N 1
ATOM 761 C CA . MET A 1 95 ? -1.826 8.488 -7.490 1.00 94.81 95 MET A CA 1
ATOM 762 C C . MET A 1 95 ? -1.356 7.420 -8.477 1.00 94.81 95 MET A C 1
ATOM 764 O O . MET A 1 95 ? -0.387 7.636 -9.209 1.00 94.81 95 MET A O 1
ATOM 768 N N . LYS A 1 96 ? -2.052 6.280 -8.541 1.00 94.25 96 LYS A N 1
ATOM 769 C CA . LYS A 1 96 ? -1.765 5.246 -9.543 1.00 94.25 96 LYS A CA 1
ATOM 770 C C . LYS A 1 96 ? -1.952 5.808 -10.950 1.00 94.25 96 LYS A C 1
ATOM 772 O O . LYS A 1 96 ? -1.066 5.642 -11.788 1.00 94.25 96 LYS A O 1
ATOM 777 N N . ALA A 1 97 ? -3.048 6.521 -11.204 1.00 94.44 97 ALA A N 1
ATOM 778 C CA . ALA A 1 97 ? -3.303 7.163 -12.489 1.00 94.44 97 ALA A CA 1
ATOM 779 C C . ALA A 1 97 ? -2.233 8.213 -12.832 1.00 94.44 97 ALA A C 1
ATOM 781 O O . ALA A 1 97 ? -1.756 8.251 -13.962 1.00 94.44 97 ALA A O 1
ATOM 782 N N . TYR A 1 98 ? -1.783 9.008 -11.859 1.00 94.94 98 TYR A N 1
ATOM 783 C CA . TYR A 1 98 ? -0.703 9.980 -12.023 1.00 94.94 98 TYR A CA 1
ATOM 784 C C . TYR A 1 98 ? 0.602 9.312 -12.471 1.00 94.94 98 TYR A C 1
ATOM 786 O O . TYR A 1 98 ? 1.193 9.746 -13.459 1.00 94.94 98 TYR A O 1
ATOM 794 N N . HIS A 1 99 ? 1.018 8.221 -11.822 1.00 93.75 99 HIS A N 1
ATOM 795 C CA . HIS A 1 99 ? 2.229 7.489 -12.207 1.00 93.75 99 HIS A CA 1
ATOM 796 C C . HIS A 1 99 ? 2.121 6.796 -13.571 1.00 93.75 99 HIS A C 1
ATOM 798 O O . HIS A 1 99 ? 3.124 6.670 -14.271 1.00 93.75 99 HIS A O 1
ATOM 804 N N . ASN A 1 100 ? 0.917 6.388 -13.971 1.00 94.38 100 ASN A N 1
ATOM 805 C CA . ASN A 1 100 ? 0.659 5.818 -15.295 1.00 94.38 100 ASN A CA 1
ATOM 806 C C . ASN A 1 100 ? 0.354 6.883 -16.361 1.00 94.38 100 ASN A C 1
ATOM 808 O O . ASN A 1 100 ? 0.232 6.560 -17.542 1.00 94.38 100 ASN A O 1
ATOM 812 N N . SER A 1 101 ? 0.224 8.154 -15.970 1.00 93.44 101 SER A N 1
ATOM 813 C CA . SER A 1 101 ? -0.150 9.214 -16.897 1.00 93.44 101 SER A CA 1
ATOM 814 C C . SER A 1 101 ? 0.955 9.438 -17.939 1.00 93.44 101 SER A C 1
ATOM 816 O O . SER A 1 101 ? 2.143 9.467 -17.590 1.00 93.44 101 SER A O 1
ATOM 818 N N . PRO A 1 102 ? 0.600 9.684 -19.215 1.00 94.94 102 PRO A N 1
ATOM 819 C CA . PRO A 1 102 ? 1.582 9.989 -20.255 1.00 94.94 102 PRO A CA 1
ATOM 820 C C . PRO A 1 102 ? 2.494 11.168 -19.897 1.00 94.94 102 PRO A C 1
ATOM 822 O O . PRO A 1 102 ? 3.675 11.155 -20.231 1.00 94.94 102 PRO A O 1
ATOM 825 N N . ALA A 1 103 ? 1.973 12.165 -19.171 1.00 93.06 103 ALA A N 1
ATOM 826 C CA . ALA A 1 103 ? 2.747 13.316 -18.715 1.00 93.06 103 ALA A CA 1
ATOM 827 C C . ALA A 1 103 ? 3.849 12.924 -17.716 1.00 93.06 103 ALA A C 1
ATOM 829 O O . ALA A 1 103 ? 4.980 13.398 -17.835 1.00 93.06 103 ALA A O 1
ATOM 830 N N . TYR A 1 104 ? 3.548 12.045 -16.754 1.00 94.62 104 TYR A N 1
ATOM 831 C CA . TYR A 1 104 ? 4.545 11.569 -15.795 1.00 94.62 104 TYR A CA 1
ATOM 832 C C . TYR A 1 104 ? 5.587 10.679 -16.471 1.00 94.62 104 TYR A C 1
ATOM 834 O O . TYR A 1 104 ? 6.783 10.890 -16.286 1.00 94.62 104 TYR A O 1
ATOM 842 N N . LEU A 1 105 ? 5.158 9.750 -17.329 1.00 94.12 105 LEU A N 1
ATOM 843 C CA . LEU A 1 105 ? 6.073 8.899 -18.095 1.00 94.12 105 LEU A CA 1
ATOM 844 C C . LEU A 1 105 ? 6.986 9.724 -19.018 1.00 94.12 105 LEU A C 1
ATOM 846 O O . LEU A 1 105 ? 8.191 9.477 -19.092 1.00 94.12 105 LEU A O 1
ATOM 850 N N . ALA A 1 106 ? 6.447 10.757 -19.673 1.00 94.06 106 ALA A N 1
ATOM 851 C CA . ALA A 1 106 ? 7.231 11.693 -20.473 1.00 94.06 106 ALA A CA 1
ATOM 852 C C . ALA A 1 106 ? 8.246 12.469 -19.622 1.00 94.06 106 ALA A C 1
ATOM 854 O O . ALA A 1 106 ? 9.392 12.621 -20.048 1.00 94.06 106 ALA A O 1
ATOM 855 N N . TYR A 1 107 ? 7.860 12.908 -18.418 1.00 94.88 107 TYR A N 1
ATOM 856 C CA . TYR A 1 107 ? 8.775 13.531 -17.460 1.00 94.88 107 TYR A CA 1
ATOM 857 C C . TYR A 1 107 ? 9.913 12.584 -17.063 1.00 94.88 107 TYR A C 1
ATOM 859 O O . TYR A 1 107 ? 11.069 12.991 -17.126 1.00 94.88 107 TYR A O 1
ATOM 867 N N . ILE A 1 108 ? 9.620 11.327 -16.719 1.00 95.12 108 ILE A N 1
ATOM 868 C CA . ILE A 1 108 ? 10.645 10.340 -16.347 1.00 95.12 108 ILE A CA 1
ATOM 869 C C . ILE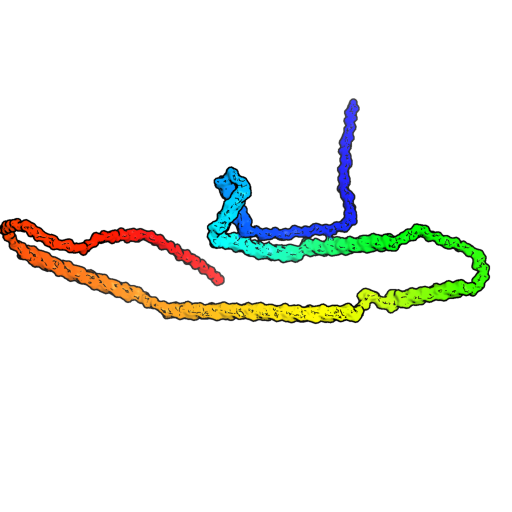 A 1 108 ? 11.628 10.109 -17.500 1.00 95.12 108 ILE A C 1
ATOM 871 O O . ILE A 1 108 ? 12.842 10.184 -17.304 1.00 95.12 108 ILE A O 1
ATOM 875 N N . ASN A 1 109 ? 11.120 9.924 -18.720 1.00 93.94 109 ASN A N 1
ATOM 876 C CA . ASN A 1 109 ? 11.959 9.757 -19.905 1.00 93.94 109 ASN A CA 1
ATOM 877 C C . ASN A 1 109 ? 12.798 11.010 -20.204 1.00 93.94 109 ASN A C 1
ATOM 879 O O . ASN A 1 109 ? 13.968 10.906 -20.567 1.00 93.94 109 ASN A O 1
ATOM 883 N N . ALA A 1 110 ? 12.221 12.205 -20.057 1.00 91.94 110 ALA A N 1
ATOM 884 C CA . ALA A 1 110 ? 12.939 13.455 -20.277 1.00 91.94 110 ALA A CA 1
ATOM 885 C C . ALA A 1 110 ? 14.003 13.712 -19.202 1.00 91.94 110 ALA A C 1
ATOM 887 O O . ALA A 1 110 ? 15.105 14.136 -19.540 1.00 91.94 110 ALA A O 1
ATOM 888 N N . LYS A 1 111 ? 13.704 13.399 -17.937 1.00 93.75 111 LYS A N 1
ATOM 889 C CA . LYS A 1 111 ? 14.655 13.452 -16.824 1.00 93.75 111 LYS A CA 1
ATOM 890 C C . LYS A 1 111 ? 15.846 12.535 -17.084 1.00 93.75 111 LYS A C 1
ATOM 892 O O . LYS A 1 111 ? 16.973 13.006 -17.026 1.00 93.75 111 LYS A O 1
ATOM 897 N N . SER A 1 112 ? 15.601 11.280 -17.461 1.00 94.62 112 SER A N 1
ATOM 898 C CA . SER A 1 112 ? 16.671 10.325 -17.774 1.00 94.62 112 SER A CA 1
ATOM 899 C C . SER A 1 112 ? 17.562 10.801 -18.929 1.00 94.62 112 SER A C 1
ATOM 901 O O . SER A 1 112 ? 18.785 10.736 -18.828 1.00 94.62 112 SER A O 1
ATOM 903 N N . ARG A 1 113 ? 16.977 11.351 -20.004 1.00 92.69 113 ARG A N 1
ATOM 904 C CA . ARG A 1 113 ? 17.757 11.927 -21.115 1.00 92.69 113 ARG A CA 1
ATOM 905 C C . ARG A 1 113 ? 18.594 13.134 -20.689 1.00 92.69 113 ARG A C 1
ATOM 907 O O . ARG A 1 113 ? 19.731 13.263 -21.128 1.00 92.69 113 ARG A O 1
ATOM 914 N N . ALA A 1 114 ? 18.038 14.012 -19.857 1.00 91.69 114 ALA A N 1
ATOM 915 C CA . ALA A 1 114 ? 18.750 15.182 -19.353 1.00 91.69 114 ALA A CA 1
ATOM 916 C C . ALA A 1 114 ? 19.896 14.786 -18.404 1.00 91.69 114 ALA A C 1
ATOM 918 O O . ALA A 1 114 ? 20.993 15.317 -18.526 1.00 91.69 114 ALA A O 1
ATOM 919 N N . GLU A 1 115 ? 19.684 13.813 -17.517 1.00 91.69 115 GLU A N 1
ATOM 920 C CA . GLU A 1 115 ? 20.737 13.269 -16.649 1.00 91.69 115 GLU A CA 1
ATOM 921 C C . GLU A 1 115 ? 21.866 12.620 -17.464 1.00 91.69 115 GLU A C 1
ATOM 923 O O . GLU A 1 115 ? 23.035 12.892 -17.205 1.00 91.69 115 GLU A O 1
ATOM 928 N N . ALA A 1 116 ? 21.536 11.846 -18.504 1.00 92.19 116 ALA A N 1
ATOM 929 C CA . ALA A 1 116 ? 22.535 11.266 -19.404 1.00 92.19 116 ALA A CA 1
ATOM 930 C C . ALA A 1 116 ? 23.346 12.336 -20.159 1.00 92.19 116 ALA A C 1
ATOM 932 O O . ALA A 1 116 ? 24.553 12.188 -20.337 1.00 92.19 116 ALA A O 1
ATOM 933 N N . ALA A 1 117 ? 22.702 13.428 -20.579 1.00 91.38 117 ALA A N 1
ATOM 934 C CA . ALA A 1 117 ? 23.390 14.540 -21.230 1.00 91.38 117 ALA A CA 1
ATOM 935 C C . ALA A 1 117 ? 24.310 15.313 -20.264 1.00 91.38 117 ALA A C 1
ATOM 937 O O . ALA A 1 117 ? 25.406 15.698 -20.662 1.00 91.38 117 ALA A O 1
ATOM 938 N N . LEU A 1 118 ? 23.903 15.503 -19.002 1.00 90.31 118 LEU A N 1
ATOM 939 C CA . LEU A 1 118 ? 24.742 16.130 -17.969 1.00 90.31 118 LEU A CA 1
ATOM 940 C C . LEU A 1 118 ? 25.970 15.275 -17.628 1.00 90.31 118 LEU A C 1
ATOM 942 O O . LEU A 1 118 ? 27.065 15.809 -17.456 1.00 90.31 118 LEU A O 1
ATOM 946 N N . GLU A 1 119 ? 25.801 13.954 -17.560 1.00 90.50 119 GLU A N 1
ATOM 947 C CA . GLU A 1 119 ? 26.909 13.021 -17.339 1.00 90.50 119 GLU A CA 1
ATOM 948 C C . GLU A 1 119 ? 27.910 13.058 -18.503 1.00 90.50 119 GLU A C 1
ATOM 950 O O . GLU A 1 119 ? 29.119 13.130 -18.284 1.00 90.50 119 GLU A O 1
ATOM 955 N N . GLU A 1 120 ? 27.429 13.083 -19.749 1.00 88.88 120 GLU A N 1
ATOM 956 C CA . GLU A 1 120 ? 28.307 13.184 -20.918 1.00 88.88 120 GLU A CA 1
ATOM 957 C C . GLU A 1 120 ? 29.035 14.536 -20.980 1.00 88.88 120 GLU A C 1
ATOM 959 O O . GLU A 1 120 ? 30.233 14.576 -21.263 1.00 88.88 120 GLU A O 1
ATOM 964 N N . GLU A 1 121 ? 28.361 15.640 -20.636 1.00 87.94 121 GLU A N 1
ATOM 965 C CA . GLU A 1 121 ? 29.004 16.953 -20.523 1.00 87.94 121 GLU A CA 1
ATOM 966 C C . GLU A 1 121 ? 30.118 16.941 -19.459 1.00 87.94 121 GLU A C 1
ATOM 968 O O . GLU A 1 121 ? 31.213 17.466 -19.689 1.00 87.94 121 GLU A O 1
ATOM 973 N N . SER A 1 122 ? 29.873 16.301 -18.311 1.00 87.56 122 SER A N 1
ATOM 974 C CA . SER A 1 122 ? 30.862 16.130 -17.241 1.00 87.56 122 SER A CA 1
ATOM 975 C C . SER A 1 122 ? 32.073 15.314 -17.709 1.00 87.56 122 SER A C 1
ATOM 977 O O . SER A 1 122 ? 33.218 15.763 -17.581 1.00 87.56 122 SER A O 1
ATOM 979 N N . ARG A 1 123 ? 31.836 14.162 -18.352 1.00 87.56 123 ARG A N 1
ATOM 980 C CA . ARG A 1 123 ? 32.893 13.308 -18.922 1.00 87.56 123 ARG A CA 1
ATOM 981 C C . ARG A 1 123 ? 33.718 14.047 -19.970 1.00 87.56 123 ARG A C 1
ATOM 983 O O . ARG A 1 123 ? 34.946 13.945 -19.974 1.00 87.56 123 ARG A O 1
ATOM 990 N N . GLN A 1 124 ? 33.076 14.832 -20.831 1.00 85.25 124 GLN A N 1
ATOM 991 C CA . GLN A 1 124 ? 33.771 15.603 -21.855 1.00 85.25 124 GLN A CA 1
ATOM 992 C C . GLN A 1 124 ? 34.646 16.703 -21.238 1.00 85.25 124 GLN A C 1
ATOM 994 O O . GLN A 1 124 ? 35.806 16.851 -21.634 1.00 85.25 124 GLN A O 1
ATOM 999 N N . ARG A 1 125 ? 34.148 17.423 -20.222 1.00 81.88 125 ARG A N 1
ATOM 1000 C CA . ARG A 1 125 ? 34.938 18.413 -19.466 1.00 81.88 125 ARG A CA 1
ATOM 1001 C C . ARG A 1 125 ? 36.151 17.775 -18.788 1.00 81.88 125 ARG A C 1
ATOM 1003 O O . ARG A 1 125 ? 37.246 18.329 -18.876 1.00 81.88 125 ARG A O 1
ATOM 1010 N N . GLN A 1 126 ? 35.981 16.600 -18.185 1.00 78.62 126 GLN A N 1
ATOM 1011 C CA . GLN A 1 126 ? 37.079 15.861 -17.563 1.00 78.62 126 GLN A CA 1
ATOM 1012 C C . GLN A 1 126 ? 38.127 15.428 -18.597 1.00 78.62 126 GLN A C 1
ATOM 1014 O O . GLN A 1 126 ? 39.315 15.676 -18.399 1.00 78.62 126 GLN A O 1
ATOM 1019 N N . SER A 1 127 ? 37.695 14.899 -19.748 1.00 76.19 127 SER A N 1
ATOM 1020 C CA . SER A 1 127 ? 38.606 14.520 -20.837 1.00 76.19 127 SER A CA 1
ATOM 1021 C C . SER A 1 127 ? 39.409 15.706 -21.388 1.00 76.19 127 SER A C 1
ATOM 1023 O O . SER A 1 127 ? 40.549 15.533 -21.812 1.00 76.19 127 SER A O 1
ATOM 1025 N N . ARG A 1 128 ? 38.848 16.925 -21.345 1.00 76.31 128 ARG A N 1
ATOM 1026 C CA . ARG A 1 128 ? 39.527 18.160 -21.762 1.00 76.31 128 ARG A CA 1
ATOM 1027 C C . ARG A 1 128 ? 40.546 18.656 -20.732 1.00 76.31 128 ARG A C 1
ATOM 1029 O O . ARG A 1 128 ? 41.542 19.244 -21.136 1.00 76.31 128 ARG A O 1
ATOM 1036 N N . MET A 1 129 ? 40.319 18.435 -19.433 1.00 66.88 129 MET A N 1
ATOM 1037 C CA . MET A 1 129 ? 41.332 18.714 -18.402 1.00 66.88 129 MET A CA 1
ATOM 1038 C C . MET A 1 129 ? 42.471 17.689 -18.424 1.00 66.88 129 MET A C 1
ATOM 1040 O O . MET A 1 129 ? 43.617 18.062 -18.196 1.00 66.88 129 MET A O 1
ATOM 1044 N N . GLU A 1 130 ? 42.170 16.418 -18.702 1.00 64.12 130 GLU A N 1
ATOM 1045 C CA . GLU A 1 130 ? 43.169 15.343 -18.767 1.00 64.12 130 GLU A CA 1
ATOM 1046 C C . GLU A 1 130 ? 44.036 15.431 -20.030 1.00 64.12 130 GLU A C 1
ATOM 1048 O O . GLU A 1 130 ? 45.257 15.300 -19.954 1.00 64.12 130 GLU A O 1
ATOM 1053 N N . LYS A 1 131 ? 43.434 15.732 -21.189 1.00 59.94 131 LYS A N 1
ATOM 1054 C CA . LYS A 1 131 ? 44.161 16.054 -22.425 1.00 59.94 131 LYS A CA 1
ATOM 1055 C C . LYS A 1 131 ? 44.684 17.487 -22.388 1.00 59.94 131 LYS A C 1
ATOM 1057 O O . LYS A 1 131 ? 44.329 18.277 -23.260 1.00 59.94 131 LYS A O 1
ATOM 1062 N N . GLY A 1 132 ? 45.493 17.812 -21.377 1.00 54.81 132 GLY A N 1
ATOM 1063 C CA . GLY A 1 132 ? 46.245 19.061 -21.312 1.00 54.81 132 GLY A CA 1
ATOM 1064 C C . GLY A 1 132 ? 46.901 19.310 -22.663 1.00 54.81 132 GLY A C 1
ATOM 1065 O O . GLY A 1 132 ? 47.844 18.614 -23.022 1.00 54.81 132 GLY A O 1
ATOM 1066 N N . GLU A 1 133 ? 46.308 20.221 -23.434 1.00 52.44 133 GLU A N 1
ATOM 1067 C CA . GLU A 1 133 ? 46.688 20.530 -24.808 1.00 52.44 133 GLU A CA 1
ATOM 1068 C C . GLU A 1 133 ? 48.160 20.968 -24.780 1.00 52.44 133 GLU A C 1
ATOM 1070 O O . GLU A 1 133 ? 48.459 21.985 -24.137 1.00 52.44 133 GLU A O 1
ATOM 1075 N N . PRO A 1 134 ? 49.099 20.181 -25.346 1.00 55.12 134 PRO A N 1
ATOM 1076 C CA . PRO A 1 134 ? 50.506 20.540 -25.369 1.00 55.12 134 PRO A CA 1
ATOM 1077 C C . PRO A 1 134 ? 50.698 21.761 -26.271 1.00 55.12 134 PRO A C 1
ATOM 1079 O O . PRO A 1 134 ? 50.948 21.661 -27.470 1.00 55.12 134 PRO A O 1
ATOM 1082 N N . TYR A 1 135 ? 50.586 22.937 -25.659 1.00 45.59 135 TYR A N 1
ATOM 1083 C CA . TYR A 1 135 ? 50.989 24.211 -26.228 1.00 45.59 135 TYR A CA 1
ATOM 1084 C C . TYR A 1 135 ? 52.423 24.067 -26.765 1.00 45.59 135 TYR A C 1
ATOM 1086 O O . TYR A 1 135 ? 53.358 23.894 -25.987 1.00 45.59 135 TYR A O 1
ATOM 1094 N N . MET A 1 136 ? 52.574 24.119 -28.092 1.00 44.03 136 MET A N 1
ATOM 1095 C CA . MET A 1 136 ? 53.828 23.991 -28.852 1.00 44.03 136 MET A CA 1
ATOM 1096 C C . MET A 1 136 ? 54.453 22.585 -28.920 1.00 44.03 136 MET A C 1
ATOM 1098 O O . MET A 1 136 ? 55.365 22.235 -28.174 1.00 44.03 136 MET A O 1
ATOM 1102 N N . SER A 1 137 ? 54.082 21.828 -29.958 1.00 56.28 137 SER A N 1
ATOM 1103 C CA . SER A 1 137 ? 54.961 20.813 -30.547 1.00 56.28 137 SER A CA 1
ATOM 1104 C C . SER A 1 137 ? 56.014 21.502 -31.425 1.00 56.28 137 SER A C 1
ATOM 1106 O O . SER A 1 137 ? 55.692 22.012 -32.499 1.00 56.28 137 SER A O 1
ATOM 1108 N N . ILE A 1 138 ? 57.272 21.529 -30.990 1.00 44.38 138 ILE A N 1
ATOM 1109 C CA . ILE A 1 138 ? 58.392 21.905 -31.861 1.00 44.38 138 ILE A CA 1
ATOM 1110 C C . ILE A 1 138 ? 58.626 20.715 -32.795 1.00 44.38 138 ILE A C 1
ATOM 1112 O O . ILE A 1 138 ? 59.066 19.657 -32.345 1.00 44.38 138 ILE A O 1
ATOM 1116 N N . GLN A 1 139 ? 58.276 20.856 -34.075 1.00 53.09 139 GLN A N 1
ATOM 1117 C CA . GLN A 1 139 ? 58.642 19.860 -35.079 1.00 53.09 139 GLN A CA 1
ATOM 1118 C C . GLN A 1 139 ? 60.171 19.856 -35.231 1.00 53.09 139 GLN A C 1
ATOM 1120 O O . GLN A 1 139 ? 60.748 20.929 -35.425 1.00 53.09 139 GLN A O 1
ATOM 1125 N N . PRO A 1 140 ? 60.846 18.697 -35.118 1.00 58.53 140 PRO A N 1
ATOM 1126 C CA . PRO A 1 140 ? 62.245 18.587 -35.506 1.00 58.53 140 PRO A CA 1
ATOM 1127 C C . PRO A 1 140 ? 62.382 19.013 -36.967 1.00 58.53 140 PRO A C 1
ATOM 1129 O O . PRO A 1 140 ? 61.637 18.528 -37.816 1.00 58.53 140 PRO A O 1
ATOM 1132 N N . ALA A 1 141 ? 63.285 19.955 -37.237 1.00 55.84 141 ALA A N 1
ATOM 1133 C CA . ALA A 1 141 ? 63.583 20.385 -38.593 1.00 55.84 141 ALA A CA 1
ATOM 1134 C C . ALA A 1 141 ? 64.035 19.168 -39.412 1.00 55.84 141 ALA A C 1
ATOM 1136 O O . ALA A 1 141 ? 64.942 18.446 -38.998 1.00 55.84 141 ALA A O 1
ATOM 1137 N N . GLU A 1 142 ? 63.360 18.922 -40.534 1.00 48.38 142 GLU A N 1
ATOM 1138 C CA . GLU A 1 142 ? 63.770 17.923 -41.515 1.00 48.38 142 GLU A CA 1
ATOM 1139 C C . GLU A 1 142 ? 65.042 18.442 -42.194 1.00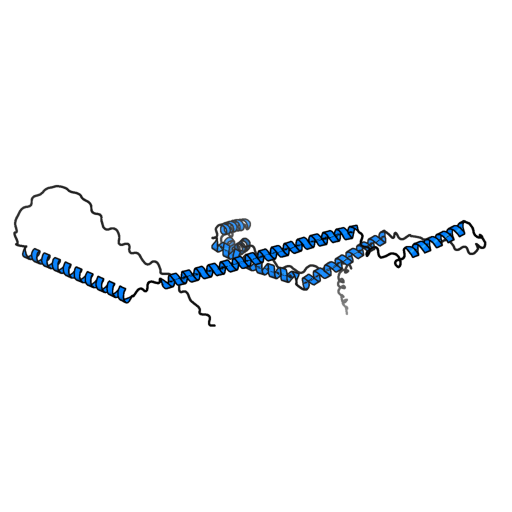 48.38 142 GLU A C 1
ATOM 1141 O O . GLU A 1 142 ? 64.974 19.316 -43.055 1.00 48.38 142 GLU A O 1
ATOM 1146 N N . ASP A 1 143 ? 66.204 17.977 -41.739 1.00 49.91 143 ASP A N 1
ATOM 1147 C CA . ASP A 1 143 ? 67.484 18.268 -42.384 1.00 49.91 143 ASP A CA 1
ATOM 1148 C C . ASP A 1 143 ? 67.668 17.299 -43.574 1.00 49.91 143 ASP A C 1
ATOM 1150 O O . ASP A 1 143 ? 67.723 16.085 -43.346 1.00 49.91 143 ASP A O 1
ATOM 1154 N N . PRO A 1 144 ? 67.687 17.768 -44.840 1.00 51.59 144 PRO A N 1
ATOM 1155 C CA . PRO A 1 144 ? 67.693 16.897 -46.021 1.00 51.59 144 PRO A CA 1
ATOM 1156 C C . PRO A 1 144 ? 69.050 16.251 -46.338 1.00 51.59 144 PRO A C 1
ATOM 1158 O O . PRO A 1 144 ? 69.125 15.464 -47.284 1.00 51.59 144 PRO A O 1
ATOM 1161 N N . ASP A 1 145 ? 70.106 16.574 -45.586 1.00 49.06 145 ASP A N 1
ATOM 1162 C CA . ASP A 1 145 ? 71.486 16.243 -45.958 1.00 49.06 145 ASP A CA 1
ATOM 1163 C C . ASP A 1 145 ? 72.096 15.050 -45.193 1.00 49.06 145 ASP A C 1
ATOM 1165 O O . ASP A 1 145 ? 73.274 14.744 -45.384 1.00 49.06 145 ASP A O 1
ATOM 1169 N N . ASP A 1 146 ? 71.321 14.312 -44.386 1.00 52.22 146 ASP A N 1
ATOM 1170 C CA . ASP A 1 146 ? 71.816 13.126 -43.659 1.00 52.22 146 ASP A CA 1
ATOM 1171 C C . ASP A 1 146 ? 71.810 11.863 -44.549 1.00 52.22 146 ASP A C 1
ATOM 1173 O O . ASP A 1 146 ? 71.096 10.878 -44.332 1.00 52.22 146 ASP A O 1
ATOM 1177 N N . TYR A 1 147 ? 72.593 11.923 -45.627 1.00 47.88 147 TYR A N 1
ATOM 1178 C CA . TYR A 1 147 ? 73.033 10.745 -46.361 1.00 47.88 147 TYR A CA 1
ATOM 1179 C C . TYR A 1 147 ? 74.224 10.144 -45.605 1.00 47.88 147 TYR A C 1
ATOM 1181 O O . TYR A 1 147 ? 75.273 10.775 -45.530 1.00 47.88 147 TYR A O 1
ATOM 1189 N N . ASP A 1 148 ? 74.083 8.893 -45.155 1.00 50.69 148 ASP A N 1
ATOM 1190 C CA . ASP A 1 148 ? 75.190 7.940 -44.922 1.00 50.69 148 ASP A CA 1
ATOM 1191 C C . ASP A 1 148 ? 75.601 7.569 -43.477 1.00 50.69 148 ASP A C 1
ATOM 1193 O O . ASP A 1 148 ? 76.669 6.993 -43.277 1.00 50.69 148 ASP A O 1
ATOM 1197 N N . ASP A 1 149 ? 74.736 7.708 -42.463 1.00 54.34 149 ASP A N 1
ATOM 1198 C CA . ASP A 1 149 ? 74.963 7.016 -41.175 1.00 54.34 149 ASP A CA 1
ATOM 1199 C C . ASP A 1 149 ? 74.507 5.542 -41.238 1.00 54.34 149 ASP A C 1
ATOM 1201 O O . ASP A 1 149 ? 73.503 5.096 -40.656 1.00 54.34 149 ASP A O 1
ATOM 1205 N N . GLY A 1 150 ? 75.292 4.773 -41.998 1.00 53.88 150 GLY A N 1
ATOM 1206 C CA . GLY A 1 150 ? 75.157 3.343 -42.222 1.00 53.88 150 GLY A CA 1
ATOM 1207 C C . GLY A 1 150 ? 74.826 2.584 -40.944 1.00 53.88 150 GLY A C 1
ATOM 1208 O O . GLY A 1 150 ? 75.615 2.542 -40.009 1.00 53.88 150 GLY A O 1
ATOM 1209 N N . PHE A 1 151 ? 73.635 1.980 -40.908 1.00 58.12 151 PHE A N 1
ATOM 1210 C CA . PHE A 1 151 ? 73.221 0.964 -39.935 1.00 58.12 151 PHE A CA 1
ATOM 1211 C C . PHE A 1 151 ? 73.741 1.172 -38.504 1.00 58.12 151 PHE A C 1
ATOM 1213 O O . PHE A 1 151 ? 74.154 0.219 -37.839 1.00 58.12 151 PHE A O 1
ATOM 1220 N N . SER A 1 152 ? 73.695 2.413 -38.005 1.00 64.94 152 SER A N 1
ATOM 1221 C CA . SER A 1 152 ? 74.064 2.700 -36.623 1.00 64.94 152 SER A CA 1
ATOM 1222 C C . SER A 1 152 ? 73.272 1.773 -35.699 1.00 64.94 152 SER A C 1
ATOM 1224 O O . SER A 1 152 ? 72.086 1.497 -35.922 1.00 64.94 152 SER A O 1
ATOM 1226 N N . MET A 1 153 ? 73.910 1.274 -34.639 1.00 76.31 153 MET A N 1
ATOM 1227 C CA . MET A 1 153 ? 73.237 0.459 -33.623 1.00 76.31 153 MET A CA 1
ATOM 1228 C C . MET A 1 153 ? 71.968 1.162 -33.109 1.00 76.31 153 MET A C 1
ATOM 1230 O O . MET A 1 153 ? 70.973 0.502 -32.811 1.00 76.31 153 MET A O 1
ATOM 1234 N N . LYS A 1 154 ? 71.975 2.505 -33.128 1.00 78.12 154 LYS A N 1
ATOM 1235 C CA . LYS A 1 154 ? 70.821 3.378 -32.902 1.00 78.12 154 LYS A CA 1
ATOM 1236 C C . LYS A 1 154 ? 69.697 3.144 -33.917 1.00 78.12 154 LYS A C 1
ATOM 1238 O O . LYS A 1 154 ? 68.584 2.856 -33.500 1.00 78.12 154 LYS A O 1
ATOM 1243 N N . HIS A 1 155 ? 69.968 3.188 -35.224 1.00 76.00 155 HIS A N 1
ATOM 1244 C CA . HIS A 1 155 ? 68.978 2.914 -36.277 1.00 76.00 155 HIS A CA 1
ATOM 1245 C C . HIS A 1 155 ? 68.399 1.502 -36.175 1.00 76.00 155 HIS A C 1
ATOM 1247 O O . HIS A 1 155 ? 67.183 1.323 -36.233 1.00 76.00 155 HIS A O 1
ATOM 1253 N N . THR A 1 156 ? 69.249 0.501 -35.939 1.00 81.44 156 THR A N 1
ATOM 1254 C CA . THR A 1 156 ? 68.793 -0.882 -35.739 1.00 81.44 156 THR A CA 1
ATOM 1255 C C . THR A 1 156 ? 67.904 -1.000 -34.498 1.00 81.44 156 THR A C 1
ATOM 1257 O O . THR A 1 156 ? 66.866 -1.662 -34.543 1.00 81.44 156 THR A O 1
ATOM 1260 N N . ALA A 1 157 ? 68.274 -0.349 -33.391 1.00 84.00 157 ALA A N 1
ATOM 1261 C CA . ALA A 1 157 ? 67.463 -0.307 -32.179 1.00 84.00 157 ALA A CA 1
ATOM 1262 C C . ALA A 1 157 ? 66.119 0.398 -32.418 1.00 84.00 157 ALA A C 1
ATOM 1264 O O . ALA A 1 157 ? 65.084 -0.134 -32.020 1.00 84.00 157 ALA A O 1
ATOM 1265 N N . THR A 1 158 ? 66.110 1.524 -33.135 1.00 86.25 158 THR A N 1
ATOM 1266 C CA . THR A 1 158 ? 64.892 2.254 -33.510 1.00 86.25 158 THR A CA 1
ATOM 1267 C C . THR A 1 158 ? 63.978 1.406 -34.392 1.00 86.25 158 THR A C 1
ATOM 1269 O O . THR A 1 158 ? 62.792 1.278 -34.096 1.00 86.25 158 THR A O 1
ATOM 1272 N N . ALA A 1 159 ? 64.509 0.757 -35.430 1.00 87.31 159 ALA A N 1
ATOM 1273 C CA . ALA A 1 159 ? 63.732 -0.119 -36.303 1.00 87.31 159 ALA A CA 1
ATOM 1274 C C . ALA A 1 159 ? 63.139 -1.315 -35.534 1.00 87.31 159 ALA A C 1
ATOM 1276 O O . ALA A 1 159 ? 61.970 -1.665 -35.717 1.00 87.31 159 ALA A O 1
ATOM 1277 N N . ARG A 1 160 ? 63.915 -1.916 -34.618 1.00 91.31 160 ARG A N 1
ATOM 1278 C CA . ARG A 1 160 ? 63.433 -2.975 -33.713 1.00 91.31 160 ARG A CA 1
ATOM 1279 C C . ARG A 1 160 ? 62.329 -2.470 -32.789 1.00 91.31 160 ARG A C 1
ATOM 1281 O O . ARG A 1 160 ? 61.316 -3.145 -32.637 1.00 91.31 160 ARG A O 1
ATOM 1288 N N . PHE A 1 161 ? 62.503 -1.291 -32.203 1.00 93.88 161 PHE A N 1
ATOM 1289 C CA . PHE A 1 161 ? 61.516 -0.662 -31.332 1.00 93.88 161 PHE A CA 1
ATOM 1290 C C . PHE A 1 161 ? 60.207 -0.378 -32.076 1.00 93.88 161 PHE A C 1
ATOM 1292 O O . PHE A 1 161 ? 59.148 -0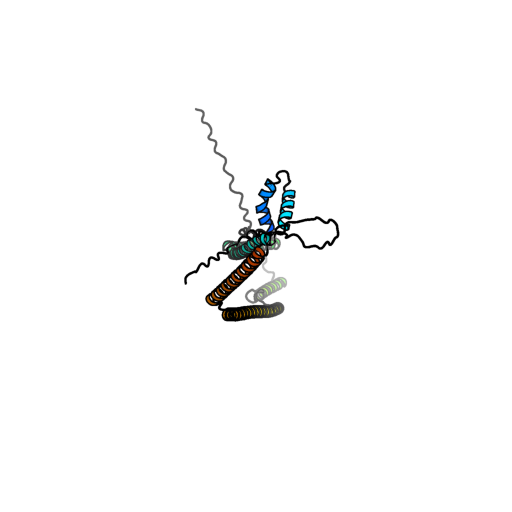.786 -31.610 1.00 93.88 161 PHE A O 1
ATOM 1299 N N . GLN A 1 162 ? 60.271 0.229 -33.265 1.00 93.06 162 GLN A N 1
ATOM 1300 C CA . GLN A 1 162 ? 59.096 0.506 -34.097 1.00 93.06 162 GLN A CA 1
ATOM 1301 C C . GLN A 1 162 ? 58.365 -0.776 -34.498 1.00 93.06 162 GLN A C 1
ATOM 1303 O O . GLN A 1 162 ? 57.138 -0.846 -34.417 1.00 93.06 162 GLN A O 1
ATOM 1308 N N . ARG A 1 163 ? 59.111 -1.818 -34.885 1.00 91.50 163 ARG A N 1
ATOM 1309 C CA . ARG A 1 163 ? 58.539 -3.136 -35.172 1.00 91.50 163 ARG A CA 1
ATOM 1310 C C . ARG A 1 163 ? 57.834 -3.709 -33.944 1.00 91.50 163 ARG A C 1
ATOM 1312 O O . ARG A 1 163 ? 56.695 -4.143 -34.063 1.00 91.50 163 ARG A O 1
ATOM 1319 N N . ASN A 1 164 ? 58.483 -3.697 -32.781 1.00 94.19 164 ASN A N 1
ATOM 1320 C CA . ASN A 1 164 ? 57.903 -4.218 -31.543 1.00 94.19 164 ASN A CA 1
ATOM 1321 C C . ASN A 1 164 ? 56.655 -3.436 -31.129 1.00 94.19 164 ASN A C 1
ATOM 1323 O O . ASN A 1 164 ? 55.662 -4.046 -30.755 1.00 94.19 164 ASN A O 1
ATOM 1327 N N . HIS A 1 165 ? 56.668 -2.109 -31.258 1.00 93.94 165 HIS A N 1
ATOM 1328 C CA . HIS A 1 165 ? 55.494 -1.281 -30.998 1.00 93.94 165 HIS A CA 1
ATOM 1329 C C . HIS A 1 165 ? 54.341 -1.597 -31.949 1.00 93.94 165 HIS A C 1
ATOM 1331 O O . HIS A 1 165 ? 53.212 -1.734 -31.488 1.00 93.94 165 HIS A O 1
ATOM 1337 N N . ARG A 1 166 ? 54.611 -1.781 -33.250 1.00 92.00 166 ARG A N 1
ATOM 1338 C CA . ARG A 1 166 ? 53.583 -2.206 -34.212 1.00 92.00 166 ARG A CA 1
ATOM 1339 C C . ARG A 1 166 ? 52.986 -3.560 -33.820 1.00 92.00 166 ARG A C 1
ATOM 1341 O O . ARG A 1 166 ? 51.769 -3.680 -33.764 1.00 92.00 166 ARG A O 1
ATOM 1348 N N . LEU A 1 167 ? 53.827 -4.538 -33.480 1.00 91.06 167 LEU A N 1
ATOM 1349 C CA . LEU A 1 167 ? 53.372 -5.870 -33.067 1.00 91.06 167 LEU A CA 1
ATOM 1350 C C . LEU A 1 167 ? 52.548 -5.833 -31.773 1.00 91.06 167 LEU A C 1
ATOM 1352 O O . LEU A 1 167 ? 51.520 -6.495 -31.690 1.00 91.06 167 LEU A O 1
ATOM 1356 N N . ILE A 1 168 ? 52.961 -5.047 -30.775 1.00 90.81 168 ILE A N 1
ATOM 1357 C CA . ILE A 1 168 ? 52.197 -4.875 -29.530 1.00 90.81 168 ILE A CA 1
ATOM 1358 C C . ILE A 1 168 ? 50.832 -4.244 -29.826 1.00 90.81 168 ILE A C 1
ATOM 1360 O O . ILE A 1 168 ? 49.824 -4.731 -29.320 1.00 90.81 168 ILE A O 1
ATOM 1364 N N . SER A 1 169 ? 50.778 -3.212 -30.673 1.00 87.12 169 SER A N 1
ATOM 1365 C CA . SER A 1 169 ? 49.517 -2.577 -31.075 1.00 87.12 169 SER A CA 1
ATOM 1366 C C . SER A 1 169 ? 48.590 -3.521 -31.845 1.00 87.12 169 SER A C 1
ATOM 1368 O O . SER A 1 169 ? 47.378 -3.433 -31.688 1.00 87.12 169 SER A O 1
ATOM 1370 N N . GLU A 1 170 ? 49.130 -4.431 -32.657 1.00 88.31 170 GLU A N 1
ATOM 1371 C CA . GLU A 1 170 ? 48.341 -5.450 -33.362 1.00 88.31 170 GLU A CA 1
ATOM 1372 C C . GLU A 1 170 ? 47.800 -6.521 -32.403 1.00 88.31 170 GLU A C 1
ATOM 1374 O O . GLU A 1 170 ? 46.613 -6.847 -32.455 1.00 88.31 170 GLU A O 1
ATOM 1379 N N . ILE A 1 171 ? 48.638 -7.020 -31.485 1.00 87.38 171 ILE A N 1
ATOM 1380 C CA . ILE A 1 171 ? 48.245 -8.005 -30.460 1.00 87.38 171 ILE A CA 1
ATOM 1381 C C . ILE A 1 171 ? 47.173 -7.430 -29.525 1.00 87.38 171 ILE A C 1
ATOM 1383 O O . ILE A 1 171 ? 46.260 -8.148 -29.128 1.00 87.38 171 ILE A O 1
ATOM 1387 N N . LEU A 1 172 ? 47.278 -6.142 -29.186 1.00 83.38 172 LEU A N 1
ATOM 1388 C CA . LEU A 1 172 ? 46.315 -5.417 -28.354 1.00 83.38 172 LEU A CA 1
ATOM 1389 C C . LEU A 1 172 ? 45.226 -4.705 -29.172 1.00 83.38 172 LEU A C 1
ATOM 1391 O O . LEU A 1 172 ? 44.522 -3.851 -28.635 1.00 83.38 172 LEU A O 1
ATOM 1395 N N . SER A 1 173 ? 45.091 -5.016 -30.463 1.00 85.38 173 SER A N 1
ATOM 1396 C CA . SER A 1 173 ? 44.046 -4.416 -31.287 1.00 85.38 173 SER A CA 1
ATOM 1397 C C . SER A 1 173 ? 42.663 -4.945 -30.901 1.00 85.38 173 SER A C 1
ATOM 1399 O O . SER A 1 173 ? 42.510 -6.095 -30.480 1.00 85.38 173 SER A O 1
ATOM 1401 N N . GLU A 1 174 ? 41.643 -4.116 -31.133 1.00 76.62 174 GLU A N 1
ATOM 1402 C CA . GLU A 1 174 ? 40.223 -4.410 -30.866 1.00 76.62 174 GLU A CA 1
ATOM 1403 C C . GLU A 1 174 ? 39.726 -5.699 -31.552 1.00 76.62 174 GLU A C 1
ATOM 1405 O O . GLU A 1 174 ? 38.716 -6.275 -31.166 1.00 76.62 174 GLU A O 1
ATOM 1410 N N . SER A 1 175 ? 40.435 -6.168 -32.586 1.00 82.44 175 SER A N 1
ATOM 1411 C CA . SER A 1 175 ? 40.099 -7.407 -33.294 1.00 82.44 175 SER A CA 1
ATOM 1412 C C . SER A 1 175 ? 40.521 -8.682 -32.554 1.00 82.44 175 SER A C 1
ATOM 1414 O O . SER A 1 175 ? 39.876 -9.716 -32.721 1.00 82.44 175 SER A O 1
ATOM 1416 N N . VAL A 1 176 ? 41.594 -8.627 -31.754 1.00 79.25 176 VAL A N 1
ATOM 1417 C CA . VAL A 1 176 ? 42.206 -9.808 -31.115 1.00 79.25 176 VAL A CA 1
ATOM 1418 C C . VAL A 1 176 ? 41.875 -9.872 -29.628 1.00 79.25 176 VAL A C 1
ATOM 1420 O O . VAL A 1 176 ? 41.712 -10.964 -29.083 1.00 79.25 176 VAL A O 1
ATOM 1423 N N . VAL A 1 177 ? 41.760 -8.720 -28.964 1.00 76.19 177 VAL A N 1
ATOM 1424 C CA . VAL A 1 177 ? 41.396 -8.639 -27.547 1.00 76.19 177 VAL A CA 1
ATOM 1425 C C . VAL A 1 177 ? 39.874 -8.525 -27.430 1.00 76.19 177 VAL A C 1
ATOM 1427 O O . VAL A 1 177 ? 39.318 -7.517 -27.859 1.00 76.19 177 VAL A O 1
ATOM 1430 N N . PRO A 1 178 ? 39.175 -9.519 -26.842 1.00 77.38 178 PRO A N 1
ATOM 1431 C CA . PRO A 1 178 ? 37.745 -9.405 -26.574 1.00 77.38 178 PRO A CA 1
ATOM 1432 C C . PRO A 1 178 ? 37.447 -8.179 -25.704 1.00 77.38 178 PRO A C 1
ATOM 1434 O O . PRO A 1 178 ? 38.142 -7.955 -24.710 1.00 77.38 178 PRO A O 1
ATOM 1437 N N . ASP A 1 179 ? 36.397 -7.425 -26.049 1.00 79.75 179 ASP A N 1
ATOM 1438 C CA . ASP A 1 179 ? 35.989 -6.209 -25.332 1.00 79.75 179 ASP A CA 1
ATOM 1439 C C . ASP A 1 179 ? 35.943 -6.461 -23.815 1.00 79.75 179 ASP A C 1
ATOM 1441 O O . ASP A 1 179 ? 35.222 -7.343 -23.326 1.00 79.75 179 ASP A O 1
ATOM 1445 N N . VAL A 1 180 ? 36.692 -5.652 -23.061 1.00 73.00 180 VAL A N 1
ATOM 1446 C CA . VAL A 1 180 ? 36.802 -5.696 -21.594 1.00 73.00 180 VAL A CA 1
ATOM 1447 C C . VAL A 1 180 ? 35.431 -5.578 -20.916 1.00 73.00 180 VAL A C 1
ATOM 1449 O O . VAL A 1 180 ? 35.233 -6.075 -19.808 1.00 73.00 180 VAL A O 1
ATOM 1452 N N . ARG A 1 181 ? 34.443 -4.959 -21.568 1.00 78.12 181 ARG A N 1
ATOM 1453 C CA . ARG A 1 181 ? 33.068 -4.875 -21.049 1.00 78.12 181 ARG A CA 1
ATOM 1454 C C . ARG A 1 181 ? 32.306 -6.193 -21.169 1.00 78.12 181 ARG A C 1
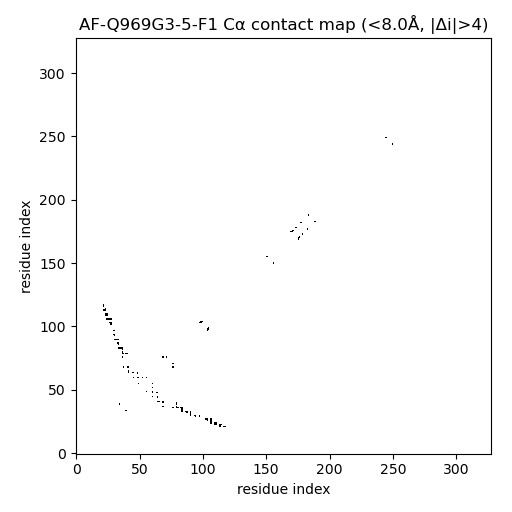ATOM 1456 O O . ARG A 1 181 ? 31.420 -6.459 -20.351 1.00 78.12 181 ARG A O 1
ATOM 1463 N N . SER A 1 182 ? 32.646 -7.007 -22.167 1.00 77.69 182 SER A N 1
ATOM 1464 C CA . SER A 1 182 ? 32.008 -8.297 -22.439 1.00 77.69 182 SER A CA 1
ATOM 1465 C C . SER A 1 182 ? 32.575 -9.436 -21.586 1.00 77.69 182 SER A C 1
ATOM 1467 O O . SER A 1 182 ? 31.857 -10.393 -21.288 1.00 77.69 182 SER A O 1
ATOM 1469 N N . VAL A 1 183 ? 33.831 -9.332 -21.130 1.00 80.88 183 VAL A N 1
ATOM 1470 C CA . VAL A 1 183 ? 34.459 -10.393 -20.336 1.00 80.88 183 VAL A CA 1
ATOM 1471 C C . VAL A 1 183 ? 33.846 -10.464 -18.932 1.00 80.88 183 VAL A C 1
ATOM 1473 O O . VAL A 1 183 ? 33.985 -9.581 -18.081 1.00 80.88 183 VAL A O 1
ATOM 1476 N N . VAL A 1 184 ? 33.122 -11.550 -18.663 1.00 80.12 184 VAL A N 1
ATOM 1477 C CA . VAL A 1 184 ? 32.550 -11.814 -17.340 1.00 80.12 184 VAL A CA 1
ATOM 1478 C C . VAL A 1 184 ? 33.603 -12.504 -16.483 1.00 80.12 184 VAL A C 1
ATOM 1480 O O . VAL A 1 184 ? 33.939 -13.665 -16.700 1.00 80.12 184 VAL A O 1
ATOM 1483 N N . THR A 1 185 ? 34.113 -11.797 -15.476 1.00 87.19 185 THR A N 1
ATOM 1484 C CA . THR A 1 185 ? 35.077 -12.368 -14.528 1.00 87.19 185 THR A CA 1
ATOM 1485 C C . THR A 1 185 ? 34.447 -13.479 -13.683 1.00 87.19 185 THR A C 1
ATOM 1487 O O . THR A 1 185 ? 33.247 -13.462 -13.387 1.00 87.19 185 THR A O 1
ATOM 1490 N N . THR A 1 186 ? 35.262 -14.422 -13.205 1.00 88.62 186 THR A N 1
ATOM 1491 C CA . THR A 1 186 ? 34.816 -15.488 -12.288 1.00 88.62 186 THR A CA 1
ATOM 1492 C C . THR A 1 186 ? 34.156 -14.921 -11.028 1.00 88.62 186 THR A C 1
ATOM 1494 O O . THR A 1 186 ? 33.127 -15.428 -10.583 1.00 88.62 186 THR A O 1
ATOM 1497 N N . ALA A 1 187 ? 34.693 -13.824 -10.484 1.00 90.25 187 ALA A N 1
ATOM 1498 C CA . ALA A 1 187 ? 34.116 -13.132 -9.332 1.00 90.25 187 ALA A CA 1
ATOM 1499 C C . ALA A 1 187 ? 32.721 -12.560 -9.643 1.00 90.25 187 ALA A C 1
ATOM 1501 O O . ALA A 1 187 ? 31.781 -12.776 -8.875 1.00 90.25 187 ALA A O 1
ATOM 1502 N N . ARG A 1 188 ? 32.552 -11.898 -10.801 1.00 89.31 188 ARG A N 1
ATOM 1503 C CA . ARG A 1 188 ? 31.246 -11.396 -11.261 1.00 89.31 188 ARG A CA 1
ATOM 1504 C C . ARG A 1 188 ? 30.248 -12.538 -11.447 1.00 89.31 188 ARG A C 1
ATOM 1506 O O . ARG A 1 188 ? 29.113 -12.426 -10.995 1.00 89.31 188 ARG A O 1
ATOM 1513 N N . MET A 1 189 ? 30.675 -13.654 -12.038 1.00 90.75 189 MET A N 1
ATOM 1514 C CA . MET A 1 189 ? 29.840 -14.847 -12.209 1.00 90.75 189 MET A CA 1
ATOM 1515 C C . MET A 1 189 ? 29.343 -15.398 -10.862 1.00 90.75 189 MET A C 1
ATOM 1517 O O . MET A 1 189 ? 28.172 -15.746 -10.723 1.00 90.75 189 MET A O 1
ATOM 1521 N N . GLN A 1 190 ? 30.207 -15.449 -9.843 1.00 95.31 190 GLN A N 1
ATOM 1522 C CA . GLN A 1 190 ? 29.822 -15.886 -8.496 1.00 95.31 190 GLN A CA 1
ATOM 1523 C C . GLN A 1 190 ? 28.811 -14.940 -7.833 1.00 95.31 190 GLN A C 1
ATOM 1525 O O . GLN A 1 190 ? 27.872 -15.411 -7.192 1.00 95.31 190 GLN A O 1
ATOM 1530 N N . VAL A 1 191 ? 28.973 -13.621 -7.993 1.00 95.38 191 VAL A N 1
ATOM 1531 C CA . VAL A 1 191 ? 27.991 -12.631 -7.516 1.00 95.38 191 VAL A CA 1
ATOM 1532 C C . VAL A 1 191 ? 26.639 -12.863 -8.186 1.00 95.38 191 VAL A C 1
ATOM 1534 O O . VAL A 1 191 ? 25.627 -12.950 -7.493 1.00 95.38 191 VAL A O 1
ATOM 1537 N N . LEU A 1 192 ? 26.630 -13.037 -9.510 1.00 95.62 192 LEU A N 1
ATOM 1538 C CA . LEU A 1 192 ? 25.410 -13.259 -10.281 1.00 95.62 192 LEU A CA 1
ATOM 1539 C C . LEU A 1 192 ? 24.692 -14.545 -9.841 1.00 95.62 192 LEU A C 1
ATOM 1541 O O . LEU A 1 192 ? 23.484 -14.538 -9.634 1.00 95.62 192 LEU A O 1
ATOM 1545 N N . LYS A 1 193 ? 25.436 -15.631 -9.588 1.00 96.75 193 LYS A N 1
ATOM 1546 C CA . LYS A 1 193 ? 24.878 -16.879 -9.035 1.00 96.75 193 LYS A CA 1
ATOM 1547 C C . LYS A 1 193 ? 24.210 -16.670 -7.674 1.00 96.75 193 LYS A C 1
ATOM 1549 O O . LYS A 1 193 ? 23.111 -17.175 -7.461 1.00 96.75 193 LYS A O 1
ATOM 1554 N N . ARG A 1 194 ? 24.833 -15.907 -6.768 1.00 97.31 194 ARG A N 1
ATOM 1555 C CA . ARG A 1 194 ? 24.229 -15.573 -5.464 1.00 97.31 194 ARG A CA 1
ATOM 1556 C C . ARG A 1 194 ? 22.973 -14.719 -5.617 1.00 97.31 194 ARG A C 1
ATOM 1558 O O . ARG A 1 194 ? 21.994 -14.960 -4.920 1.00 97.31 194 ARG A O 1
ATOM 1565 N N . GLN A 1 195 ? 22.984 -13.753 -6.535 1.00 97.81 195 GLN A N 1
ATOM 1566 C CA . GLN A 1 195 ? 21.807 -12.936 -6.837 1.00 97.81 195 GLN A CA 1
ATOM 1567 C C . GLN A 1 195 ? 20.652 -13.793 -7.360 1.00 97.81 195 GLN A C 1
ATOM 1569 O O . GLN A 1 195 ? 19.545 -13.679 -6.846 1.00 97.81 195 GLN A O 1
ATOM 1574 N N . VAL A 1 196 ? 20.914 -14.704 -8.303 1.00 98.00 196 VAL A N 1
ATOM 1575 C CA . VAL A 1 196 ? 19.906 -15.646 -8.815 1.00 98.00 196 VAL A CA 1
ATOM 1576 C C . VAL A 1 196 ? 19.352 -16.522 -7.691 1.00 98.00 196 VAL A C 1
ATOM 1578 O O . VAL A 1 196 ? 18.139 -16.636 -7.559 1.00 98.00 196 VAL A O 1
ATOM 1581 N N . GLN A 1 197 ? 20.205 -17.087 -6.832 1.00 97.88 197 GLN A N 1
ATOM 1582 C CA . GLN A 1 197 ? 19.749 -17.880 -5.684 1.00 97.88 197 GLN A CA 1
ATOM 1583 C C . GLN A 1 197 ? 18.882 -17.064 -4.717 1.00 97.88 197 GLN A C 1
ATOM 1585 O O . GLN A 1 197 ? 17.832 -17.540 -4.290 1.00 97.88 197 GLN A O 1
ATOM 1590 N N . SER A 1 198 ? 19.289 -15.834 -4.401 1.00 96.50 198 SER A N 1
ATOM 1591 C CA . SER A 1 198 ? 18.518 -14.922 -3.551 1.00 96.50 198 SER A CA 1
ATOM 1592 C C . SER A 1 198 ? 17.145 -14.608 -4.157 1.00 96.50 198 SER A C 1
ATOM 1594 O O . SER A 1 198 ? 16.125 -14.728 -3.478 1.00 96.50 198 SER A O 1
ATOM 1596 N N . LEU A 1 199 ? 17.098 -14.299 -5.458 1.00 98.25 199 LEU A N 1
ATOM 1597 C CA . LEU A 1 199 ? 15.853 -14.047 -6.185 1.00 98.25 199 LEU A CA 1
ATOM 1598 C C . LEU A 1 199 ? 14.944 -15.279 -6.214 1.00 98.25 199 LEU A C 1
ATOM 1600 O O . LEU A 1 199 ? 13.749 -15.143 -5.982 1.00 98.25 199 LEU A O 1
ATOM 1604 N N . MET A 1 200 ? 15.496 -16.477 -6.420 1.00 97.94 200 MET A N 1
ATOM 1605 C CA . MET A 1 200 ? 14.725 -17.723 -6.362 1.00 97.94 200 MET A CA 1
ATOM 1606 C C . MET A 1 200 ? 14.119 -17.965 -4.974 1.00 97.94 200 MET A C 1
ATOM 1608 O O . MET A 1 200 ? 12.976 -18.403 -4.867 1.00 97.94 200 MET A O 1
ATOM 1612 N N . VAL A 1 201 ? 14.864 -17.692 -3.898 1.00 97.81 201 VAL A N 1
ATOM 1613 C CA . VAL A 1 201 ? 14.343 -17.799 -2.524 1.00 97.81 201 VAL A CA 1
ATOM 1614 C C . VAL A 1 201 ? 13.229 -16.779 -2.291 1.00 97.81 201 VAL A C 1
ATOM 1616 O O . VAL A 1 201 ? 12.185 -17.130 -1.746 1.00 97.81 201 VAL A O 1
ATOM 1619 N N . HIS A 1 202 ? 13.420 -15.537 -2.739 1.00 97.75 202 HIS A N 1
ATOM 1620 C CA . HIS A 1 202 ? 12.412 -14.488 -2.628 1.00 97.75 202 HIS A CA 1
ATOM 1621 C C . HIS A 1 202 ? 11.135 -14.825 -3.409 1.00 97.75 202 HIS A C 1
ATOM 1623 O O . HIS A 1 202 ? 10.040 -14.683 -2.876 1.00 97.75 202 HIS A O 1
ATOM 1629 N N . GLN A 1 203 ? 11.269 -15.339 -4.633 1.00 97.44 203 GLN A N 1
ATOM 1630 C CA . GLN A 1 203 ? 10.144 -15.799 -5.443 1.00 97.44 203 GLN A CA 1
ATOM 1631 C C . GLN A 1 203 ? 9.337 -16.882 -4.715 1.00 97.44 203 GLN A C 1
ATOM 1633 O O . GLN A 1 203 ? 8.132 -16.727 -4.551 1.00 97.44 203 GLN A O 1
ATOM 1638 N N . ARG A 1 204 ? 10.001 -17.924 -4.196 1.00 98.00 204 ARG A N 1
ATOM 1639 C CA . ARG A 1 204 ? 9.325 -18.979 -3.420 1.00 98.00 204 ARG A CA 1
ATOM 1640 C C . ARG A 1 204 ? 8.617 -18.438 -2.181 1.00 98.00 204 ARG A C 1
ATOM 1642 O O . ARG A 1 204 ? 7.563 -18.941 -1.809 1.00 98.00 204 ARG A O 1
ATOM 1649 N N . LYS A 1 205 ? 9.189 -17.421 -1.527 1.00 97.62 205 LYS A N 1
ATOM 1650 C CA . LYS A 1 205 ? 8.559 -16.768 -0.375 1.00 97.62 205 LYS A CA 1
ATOM 1651 C C . LYS A 1 205 ? 7.269 -16.052 -0.781 1.00 97.62 205 LYS A C 1
ATOM 1653 O O . LYS A 1 205 ? 6.259 -16.232 -0.112 1.00 97.62 205 LYS A O 1
ATOM 1658 N N . LEU A 1 206 ? 7.291 -15.298 -1.880 1.00 98.19 206 LEU A N 1
ATOM 1659 C CA . LEU A 1 206 ? 6.098 -14.629 -2.405 1.00 98.19 206 LEU A CA 1
ATOM 1660 C C . LEU A 1 206 ? 5.020 -15.634 -2.830 1.00 98.19 206 LEU A C 1
ATOM 1662 O O . LEU A 1 206 ? 3.849 -15.437 -2.527 1.00 98.19 206 LEU A O 1
ATOM 1666 N N . GLU A 1 207 ? 5.407 -16.733 -3.480 1.00 97.50 207 GLU A N 1
ATOM 1667 C CA . GLU A 1 207 ? 4.486 -17.818 -3.844 1.00 97.50 207 GLU A CA 1
ATOM 1668 C C . GLU A 1 207 ? 3.827 -18.439 -2.599 1.00 97.50 207 GLU A C 1
ATOM 1670 O O . GLU A 1 207 ? 2.613 -18.635 -2.574 1.00 97.50 207 GLU A O 1
ATOM 1675 N N . ALA A 1 208 ? 4.592 -18.675 -1.528 1.00 97.69 208 ALA A N 1
ATOM 1676 C CA . ALA A 1 208 ? 4.054 -19.173 -0.261 1.00 97.69 208 ALA A CA 1
ATOM 1677 C C . ALA A 1 208 ? 3.124 -18.161 0.441 1.00 97.69 208 ALA A C 1
ATOM 1679 O O . ALA A 1 208 ? 2.097 -18.552 0.995 1.00 97.69 208 ALA A O 1
ATOM 1680 N N . GLU A 1 209 ? 3.452 -16.865 0.410 1.00 96.69 209 GLU A N 1
ATOM 1681 C CA . GLU A 1 209 ? 2.591 -15.801 0.945 1.00 96.69 209 GLU A CA 1
ATOM 1682 C C . GLU A 1 209 ? 1.260 -15.712 0.182 1.00 96.69 209 GLU A C 1
ATOM 1684 O O . GLU A 1 209 ? 0.206 -15.580 0.807 1.00 96.69 209 GLU A O 1
ATOM 1689 N N . LEU A 1 210 ? 1.284 -15.849 -1.149 1.00 96.25 210 LEU A N 1
ATOM 1690 C CA . LEU A 1 210 ? 0.074 -15.890 -1.974 1.00 96.25 210 LEU A CA 1
ATOM 1691 C C . LEU A 1 210 ? -0.807 -17.094 -1.635 1.00 96.25 210 LEU A C 1
ATOM 1693 O O . LEU A 1 210 ? -2.005 -16.915 -1.422 1.00 96.25 210 LEU A O 1
ATOM 1697 N N . LEU A 1 211 ? -0.218 -18.287 -1.504 1.00 96.56 211 LEU A N 1
ATOM 1698 C CA . LEU A 1 211 ? -0.951 -19.487 -1.088 1.00 96.56 211 LEU A CA 1
ATOM 1699 C C . LEU A 1 211 ? -1.590 -19.314 0.296 1.00 96.56 211 LEU A C 1
ATOM 1701 O O . LEU A 1 211 ? -2.747 -19.675 0.488 1.00 96.56 211 LEU A O 1
ATOM 1705 N N . GLN A 1 212 ? -0.885 -18.696 1.249 1.00 96.56 212 GLN A N 1
ATOM 1706 C CA . GLN A 1 212 ? -1.442 -18.417 2.575 1.00 96.56 212 GLN A CA 1
ATOM 1707 C C . GLN A 1 212 ? -2.604 -17.409 2.520 1.00 96.56 212 GLN A C 1
ATOM 1709 O O . GLN A 1 212 ? -3.578 -17.528 3.269 1.00 96.56 212 GLN A O 1
ATOM 1714 N N . ILE A 1 213 ? -2.513 -16.384 1.667 1.00 96.75 213 ILE A N 1
ATOM 1715 C CA . ILE A 1 213 ? -3.601 -15.417 1.462 1.00 96.75 213 ILE A CA 1
ATOM 1716 C C . ILE A 1 213 ? -4.816 -16.111 0.840 1.00 96.75 213 ILE A C 1
ATOM 1718 O O . ILE A 1 213 ? -5.939 -15.871 1.289 1.00 96.75 213 ILE A O 1
ATOM 1722 N N . GLU A 1 214 ? -4.599 -16.981 -0.146 1.00 95.38 214 GLU A N 1
ATOM 1723 C CA . GLU A 1 214 ? -5.653 -17.762 -0.788 1.00 95.38 214 GLU A CA 1
ATOM 1724 C C . GLU A 1 214 ? -6.329 -18.718 0.203 1.00 95.38 214 GLU A C 1
ATOM 1726 O O . GLU A 1 214 ? -7.552 -18.690 0.327 1.00 95.38 214 GLU A O 1
ATOM 1731 N N . GLU A 1 215 ? -5.560 -19.476 0.988 1.00 96.94 215 GLU A N 1
ATOM 1732 C CA . GLU A 1 215 ? -6.078 -20.342 2.055 1.00 96.94 215 GLU A CA 1
ATOM 1733 C C . GLU A 1 215 ? -6.903 -19.537 3.067 1.00 96.94 215 GLU A C 1
ATOM 1735 O O . GLU A 1 215 ? -8.036 -19.898 3.385 1.00 96.94 215 GLU A O 1
ATOM 1740 N N . ARG A 1 216 ? -6.394 -18.383 3.522 1.00 97.31 216 ARG A N 1
ATOM 1741 C CA . ARG A 1 216 ? -7.116 -17.495 4.447 1.00 97.31 216 ARG A CA 1
ATOM 1742 C C . ARG A 1 216 ? -8.417 -16.974 3.839 1.00 97.31 216 ARG A C 1
ATOM 1744 O O . ARG A 1 216 ? -9.405 -16.815 4.557 1.00 97.31 216 ARG A O 1
ATOM 1751 N N . HIS A 1 217 ? -8.426 -16.666 2.546 1.00 96.75 217 HIS A N 1
ATOM 1752 C CA . HIS A 1 217 ? -9.624 -16.226 1.841 1.00 96.75 217 HIS A CA 1
ATOM 1753 C C . HIS A 1 217 ? -10.645 -17.363 1.710 1.00 96.75 217 HIS A C 1
ATOM 1755 O O . HIS A 1 217 ? -11.817 -17.155 2.024 1.00 96.75 217 HIS A O 1
ATOM 1761 N N . GLN A 1 218 ? -10.208 -18.568 1.338 1.00 96.50 218 GLN A N 1
ATOM 1762 C CA . GLN A 1 218 ? -11.072 -19.747 1.259 1.00 96.50 218 GLN A CA 1
ATOM 1763 C C . GLN A 1 218 ? -11.636 -20.130 2.629 1.00 96.50 218 GLN A C 1
ATOM 1765 O O . GLN A 1 218 ? -12.822 -20.420 2.746 1.00 96.50 218 GLN A O 1
ATOM 1770 N N . GLU A 1 219 ? -10.831 -20.041 3.683 1.00 97.69 219 GLU A N 1
ATOM 1771 C CA . GLU A 1 219 ? -11.254 -20.276 5.062 1.00 97.69 219 GLU A CA 1
ATOM 1772 C C . GLU A 1 219 ? -12.303 -19.255 5.519 1.00 97.69 219 GLU A C 1
ATOM 1774 O O . GLU A 1 219 ? -13.321 -19.619 6.107 1.00 97.69 219 GLU A O 1
ATOM 1779 N N . LYS A 1 220 ? -12.103 -17.966 5.211 1.00 96.44 220 LYS A N 1
ATOM 1780 C CA . LYS A 1 220 ? -13.118 -16.932 5.461 1.00 96.44 220 LYS A CA 1
ATOM 1781 C C . LYS A 1 220 ? -14.399 -17.224 4.688 1.00 96.44 220 LYS A C 1
ATOM 1783 O O . LYS A 1 220 ? -15.473 -17.178 5.276 1.00 96.44 220 LYS A O 1
ATOM 1788 N N . LYS A 1 221 ? -14.294 -17.553 3.398 1.00 96.81 221 LYS A N 1
ATOM 1789 C CA . LYS A 1 221 ? -15.441 -17.904 2.555 1.00 96.81 221 LYS A CA 1
ATOM 1790 C C . LYS A 1 221 ? -16.208 -19.090 3.141 1.00 96.81 221 LYS A C 1
ATOM 1792 O O . LYS A 1 221 ? -17.421 -19.000 3.296 1.00 96.81 221 LYS A O 1
ATOM 1797 N N . ARG A 1 222 ? -15.505 -20.150 3.546 1.00 96.69 222 ARG A N 1
ATOM 1798 C CA . ARG A 1 222 ? -16.084 -21.324 4.208 1.00 96.69 222 ARG A CA 1
ATOM 1799 C C . ARG A 1 222 ? -16.814 -20.944 5.496 1.00 96.69 222 ARG A C 1
ATOM 1801 O O . ARG A 1 222 ? -17.956 -21.348 5.667 1.00 96.69 222 ARG A O 1
ATOM 1808 N N . LYS A 1 223 ? -16.209 -20.109 6.347 1.00 97.50 223 LYS A N 1
ATOM 1809 C CA . LYS A 1 223 ? -16.847 -19.588 7.570 1.00 97.50 223 LYS A CA 1
ATOM 1810 C C . LYS A 1 223 ? -18.097 -18.760 7.289 1.00 97.50 223 LYS A C 1
ATOM 1812 O O . LYS A 1 223 ? -19.066 -18.872 8.028 1.00 97.50 223 LYS A O 1
ATOM 1817 N N . PHE A 1 224 ? -18.094 -17.932 6.245 1.00 95.94 224 PHE A N 1
ATOM 1818 C CA . PHE A 1 224 ? -19.278 -17.161 5.859 1.00 95.94 224 PHE A CA 1
ATOM 1819 C C . PHE A 1 224 ? -20.410 -18.057 5.369 1.00 95.94 224 PHE A C 1
ATOM 1821 O O . PHE A 1 224 ? -21.550 -17.840 5.771 1.00 95.94 224 PHE A O 1
ATOM 1828 N N . LEU A 1 225 ? -20.101 -19.063 4.546 1.00 95.38 225 LEU A N 1
ATOM 1829 C CA . LEU A 1 225 ? -21.076 -20.062 4.109 1.00 95.38 225 LEU A CA 1
ATOM 1830 C C . LEU A 1 225 ? -21.644 -20.834 5.304 1.00 95.38 225 LEU A C 1
ATOM 1832 O O . LEU A 1 225 ? -22.850 -20.832 5.492 1.00 95.38 225 LEU A O 1
ATOM 1836 N N . GLU A 1 226 ? -20.789 -21.369 6.174 1.00 96.25 226 GLU A N 1
ATOM 1837 C CA . GLU A 1 226 ? -21.209 -22.108 7.371 1.00 96.25 226 GLU A CA 1
ATOM 1838 C C . GLU A 1 226 ? -22.042 -21.243 8.335 1.00 96.25 226 GLU A C 1
ATOM 1840 O O . GLU A 1 226 ? -23.065 -21.687 8.852 1.00 96.25 226 GLU A O 1
ATOM 1845 N N . SER A 1 227 ? -21.653 -19.980 8.535 1.00 96.69 227 SER A N 1
ATOM 1846 C CA . SER A 1 227 ? -22.416 -19.013 9.334 1.00 96.69 227 SER A CA 1
ATOM 1847 C C . SER A 1 227 ? -23.779 -18.700 8.706 1.00 96.69 227 SER A C 1
ATOM 1849 O O . SER A 1 227 ? -24.791 -18.657 9.403 1.00 96.69 227 SER A O 1
ATOM 1851 N N . THR A 1 228 ? -23.824 -18.530 7.382 1.00 96.88 228 THR A N 1
ATOM 1852 C CA . THR A 1 228 ? -25.063 -18.278 6.631 1.00 96.88 228 THR A CA 1
ATOM 1853 C C . THR A 1 228 ? -25.991 -19.488 6.685 1.00 96.88 228 THR A C 1
ATOM 1855 O O . THR A 1 228 ? -27.183 -19.331 6.934 1.00 96.88 228 THR A O 1
ATOM 1858 N N . ASP A 1 229 ? -25.462 -20.698 6.516 1.00 96.81 229 ASP A N 1
ATOM 1859 C CA . ASP A 1 229 ? -26.226 -21.941 6.618 1.00 96.81 229 ASP A CA 1
ATOM 1860 C C . ASP A 1 229 ? -26.762 -22.142 8.039 1.00 96.81 229 ASP A C 1
ATOM 1862 O O . ASP A 1 229 ? -27.936 -22.463 8.217 1.00 96.81 229 ASP A O 1
ATOM 1866 N N . SER A 1 230 ? -25.941 -21.887 9.063 1.00 95.94 230 SER A N 1
ATOM 1867 C CA . SER A 1 230 ? -26.360 -21.916 10.470 1.00 95.94 230 SER A CA 1
ATOM 1868 C C . SER A 1 230 ? -27.495 -20.924 10.744 1.00 95.94 230 SER A C 1
ATOM 1870 O O . SER A 1 230 ? -28.535 -21.304 11.285 1.00 95.94 230 SER A O 1
ATOM 1872 N N . PHE A 1 231 ? -27.351 -19.677 10.287 1.00 97.06 231 PHE A N 1
ATOM 1873 C CA . PHE A 1 231 ? -28.379 -18.646 10.422 1.00 97.06 231 PHE A CA 1
ATOM 1874 C C . PHE A 1 231 ? -29.678 -19.023 9.703 1.00 97.06 231 PHE A C 1
ATOM 1876 O O . PHE A 1 231 ? -30.755 -18.903 10.282 1.00 97.06 231 PHE A O 1
ATOM 1883 N N . ASN A 1 232 ? -29.599 -19.513 8.465 1.00 95.81 232 ASN A N 1
ATOM 1884 C CA . ASN A 1 232 ? -30.775 -19.931 7.702 1.00 95.81 232 ASN A CA 1
ATOM 1885 C C . ASN A 1 232 ? -31.487 -21.122 8.351 1.00 95.81 232 ASN A C 1
ATOM 1887 O O . ASN A 1 232 ? -32.717 -21.149 8.401 1.00 95.81 232 ASN A O 1
ATOM 1891 N N . ASN A 1 233 ? -30.734 -22.092 8.872 1.00 94.94 233 ASN A N 1
ATOM 1892 C CA . ASN A 1 233 ? -31.298 -23.223 9.603 1.00 94.94 233 ASN A CA 1
ATOM 1893 C C . ASN A 1 233 ? -32.007 -22.762 10.880 1.00 94.94 233 ASN A C 1
ATOM 1895 O O . ASN A 1 233 ? -33.128 -23.197 11.146 1.00 94.94 233 ASN A O 1
ATOM 1899 N N . GLU A 1 234 ? -31.399 -21.845 11.633 1.00 94.19 234 GLU A N 1
ATOM 1900 C CA . GLU A 1 234 ? -31.988 -21.283 12.847 1.00 94.19 234 GLU A CA 1
ATOM 1901 C C . GLU A 1 234 ? -33.237 -20.446 12.546 1.00 94.19 234 GLU A C 1
ATOM 1903 O O . GLU A 1 234 ? -34.275 -20.618 13.186 1.00 94.19 234 GLU A O 1
ATOM 1908 N N . LEU A 1 235 ? -33.186 -19.607 11.510 1.00 90.75 235 LEU A N 1
ATOM 1909 C CA . LEU A 1 235 ? -34.333 -18.843 11.031 1.00 90.75 235 LEU A CA 1
ATOM 1910 C C . LEU A 1 235 ? -35.479 -19.775 10.628 1.00 90.75 235 LEU A C 1
ATOM 1912 O O . LEU A 1 235 ? -36.619 -19.570 11.037 1.00 90.75 235 LEU A O 1
ATOM 1916 N N . LYS A 1 236 ? -35.188 -20.840 9.875 1.00 93.12 236 LYS A N 1
ATOM 1917 C CA . LYS A 1 236 ? -36.188 -21.832 9.464 1.00 93.12 236 LYS A CA 1
ATOM 1918 C C . LYS A 1 236 ? -36.786 -22.568 10.662 1.00 93.12 236 LYS A C 1
ATOM 1920 O O . LYS A 1 236 ? -37.999 -22.772 10.701 1.00 93.12 236 LYS A O 1
ATOM 1925 N N . ARG A 1 237 ? -35.961 -22.928 11.649 1.00 93.50 237 ARG A N 1
ATOM 1926 C CA . ARG A 1 237 ? -36.392 -23.552 12.908 1.00 93.50 237 ARG A CA 1
ATOM 1927 C C . ARG A 1 237 ? -37.345 -22.638 13.680 1.00 93.50 237 ARG A C 1
ATOM 1929 O O . ARG A 1 237 ? -38.403 -23.093 14.105 1.00 93.50 237 ARG A O 1
ATOM 1936 N N . LEU A 1 238 ? -37.000 -21.358 13.827 1.00 88.88 238 LEU A N 1
ATOM 1937 C CA . LEU A 1 238 ? -37.833 -20.364 14.510 1.00 88.88 238 LEU A CA 1
ATOM 1938 C C . LEU A 1 238 ? -39.138 -20.087 13.757 1.00 88.88 238 LEU A C 1
ATOM 1940 O O . LEU A 1 238 ? -40.195 -20.033 14.378 1.00 88.88 238 LEU A O 1
ATOM 1944 N N . CYS A 1 239 ? -39.088 -19.980 12.428 1.00 85.69 239 CYS A N 1
ATOM 1945 C CA . CYS A 1 239 ? -40.283 -19.842 11.598 1.00 85.69 239 CYS A CA 1
ATOM 1946 C C . CYS A 1 239 ? -41.207 -21.065 11.707 1.00 85.69 239 CYS A C 1
ATOM 1948 O O . CYS A 1 239 ? -42.421 -20.896 11.725 1.00 85.69 239 CYS A O 1
ATOM 1950 N N . GLY A 1 240 ? -40.655 -22.279 11.815 1.00 81.75 240 GLY A N 1
ATOM 1951 C CA . GLY A 1 240 ? -41.436 -23.506 12.016 1.00 81.75 240 GLY A CA 1
ATOM 1952 C C . GLY A 1 240 ? -42.033 -23.647 13.422 1.00 81.75 240 GLY A C 1
ATOM 1953 O O . GLY A 1 240 ? -43.061 -24.291 13.583 1.00 81.75 240 GLY A O 1
ATOM 1954 N N . LEU A 1 241 ? -41.418 -23.026 14.433 1.00 77.06 241 LEU A N 1
ATOM 1955 C CA . LEU A 1 241 ? -41.941 -22.952 15.803 1.00 77.06 241 LEU A CA 1
ATOM 1956 C C . LEU A 1 241 ? -42.947 -21.818 16.010 1.00 77.06 241 LEU A C 1
ATOM 1958 O O . LEU A 1 241 ? -43.424 -21.638 17.132 1.00 77.06 241 LEU A O 1
ATOM 1962 N N . LYS A 1 242 ? -43.237 -21.023 14.972 1.00 71.06 242 LYS A N 1
ATOM 1963 C CA . LYS A 1 242 ? -44.185 -19.919 15.067 1.00 71.06 242 LYS A CA 1
ATOM 1964 C C . LYS A 1 242 ? -45.499 -20.460 15.622 1.00 71.06 242 LYS A C 1
ATOM 1966 O O . LYS A 1 242 ? -46.158 -21.278 14.990 1.00 71.06 242 LYS A O 1
ATOM 1971 N N . VAL A 1 243 ? -45.849 -19.997 16.820 1.00 69.75 243 VAL A N 1
ATOM 1972 C CA . VAL A 1 243 ? -47.137 -20.279 17.444 1.00 69.75 243 VAL A CA 1
ATOM 1973 C C . VAL A 1 243 ? -48.187 -19.704 16.507 1.00 69.75 243 VAL A C 1
ATOM 1975 O O . VAL A 1 243 ? -48.303 -18.483 16.375 1.00 69.75 243 VAL A O 1
ATOM 1978 N N . GLU A 1 244 ? -48.901 -20.571 15.799 1.00 67.75 244 GLU A N 1
ATOM 1979 C CA . GLU A 1 244 ? -50.126 -20.173 15.125 1.00 67.75 244 GLU A CA 1
ATOM 1980 C C . GLU A 1 244 ? -51.130 -19.829 16.218 1.00 67.75 244 GLU A C 1
ATOM 1982 O O . GLU A 1 244 ? -51.764 -20.684 16.833 1.00 67.75 244 GLU A O 1
ATOM 1987 N N . VAL A 1 245 ? -51.170 -18.540 16.540 1.00 68.19 245 VAL A N 1
ATOM 1988 C CA . VAL A 1 245 ? -52.166 -17.971 17.427 1.00 68.19 245 VAL A CA 1
ATOM 1989 C C . VAL A 1 245 ? -53.470 -17.963 16.649 1.00 68.19 245 VAL A C 1
ATOM 1991 O O . VAL A 1 245 ? -53.685 -17.114 15.785 1.00 68.19 245 VAL A O 1
ATOM 1994 N N . ASP A 1 246 ? -54.316 -18.944 16.935 1.00 77.88 246 ASP A N 1
ATOM 1995 C CA . ASP A 1 246 ? -55.694 -18.962 16.472 1.00 77.88 246 ASP A CA 1
ATOM 1996 C C . ASP A 1 246 ? -56.434 -17.787 17.131 1.00 77.88 246 ASP A C 1
ATOM 1998 O O . ASP A 1 246 ? -56.871 -17.844 18.285 1.00 77.88 246 ASP A O 1
ATOM 2002 N N . MET A 1 247 ? -56.483 -16.672 16.400 1.00 78.81 247 MET A N 1
ATOM 2003 C CA . MET A 1 247 ? -57.091 -15.423 16.853 1.00 78.81 247 MET A CA 1
ATOM 2004 C C . MET A 1 247 ? -58.568 -15.609 17.204 1.00 78.81 247 MET A C 1
ATOM 2006 O O . MET A 1 247 ? -59.064 -14.918 18.092 1.00 78.81 247 MET A O 1
ATOM 2010 N N . GLU A 1 248 ? -59.259 -16.546 16.549 1.00 82.81 248 GLU A N 1
ATOM 2011 C CA . GLU A 1 248 ? -60.666 -16.837 16.818 1.00 82.81 248 GLU A CA 1
ATOM 2012 C C . GLU A 1 248 ? -60.826 -17.545 18.163 1.00 82.81 248 GLU A C 1
ATOM 2014 O O . GLU A 1 248 ? -61.704 -17.173 18.942 1.00 82.81 248 GLU A O 1
ATOM 2019 N N . LYS A 1 249 ? -59.933 -18.489 18.495 1.00 82.62 249 LYS A N 1
ATOM 2020 C CA . LYS A 1 249 ? -59.900 -19.111 19.829 1.00 82.62 249 LYS A CA 1
ATOM 2021 C C . LYS A 1 249 ? -59.651 -18.101 20.936 1.00 82.62 249 LYS A C 1
ATOM 2023 O O . LYS A 1 249 ? -60.379 -18.112 21.923 1.00 82.62 249 LYS A O 1
ATOM 2028 N N . ILE A 1 250 ? -58.664 -17.220 20.774 1.00 82.75 250 ILE A N 1
ATOM 2029 C CA . ILE A 1 250 ? -58.381 -16.197 21.791 1.00 82.75 250 ILE A CA 1
ATOM 2030 C C . ILE A 1 250 ? -59.569 -15.243 21.938 1.00 82.75 250 ILE A C 1
ATOM 2032 O O . ILE A 1 250 ? -59.967 -14.934 23.057 1.00 82.75 250 ILE A O 1
ATOM 2036 N N . ALA A 1 251 ? -60.171 -14.797 20.832 1.00 87.94 251 ALA A N 1
ATOM 2037 C CA . ALA A 1 251 ? -61.346 -13.933 20.887 1.00 87.94 251 ALA A CA 1
ATOM 2038 C C . ALA A 1 251 ? -62.533 -14.624 21.577 1.00 87.94 251 ALA A C 1
ATOM 2040 O O . ALA A 1 251 ? -63.219 -14.000 22.386 1.00 87.94 251 ALA A O 1
ATOM 2041 N N . ALA A 1 252 ? -62.745 -15.915 21.308 1.00 89.44 252 ALA A N 1
ATOM 2042 C CA . ALA A 1 252 ? -63.779 -16.706 21.964 1.00 89.44 252 ALA A CA 1
ATOM 2043 C C . ALA A 1 252 ? -63.507 -16.877 23.467 1.00 89.44 252 ALA A C 1
ATOM 2045 O O . ALA A 1 252 ? -64.433 -16.741 24.263 1.00 89.44 252 ALA A O 1
ATOM 2046 N N . GLU A 1 253 ? -62.258 -17.126 23.870 1.00 87.44 253 GLU A N 1
ATOM 2047 C CA . GLU A 1 253 ? -61.871 -17.199 25.284 1.00 87.44 253 GLU A CA 1
ATOM 2048 C C . GLU A 1 253 ? -62.070 -15.858 26.003 1.00 87.44 253 GLU A C 1
ATOM 2050 O O . GLU A 1 253 ? -62.614 -15.837 27.107 1.00 87.44 253 GLU A O 1
ATOM 2055 N N . ILE A 1 254 ? -61.706 -14.737 25.371 1.00 90.06 254 ILE A N 1
ATOM 2056 C CA . ILE A 1 254 ? -61.931 -13.394 25.924 1.00 90.06 254 ILE A CA 1
ATOM 2057 C C . ILE A 1 254 ? -63.430 -13.124 26.070 1.00 90.06 254 ILE A C 1
ATOM 2059 O O . ILE A 1 254 ? -63.871 -12.744 27.151 1.00 90.06 254 ILE A O 1
ATOM 2063 N N . ALA A 1 255 ? -64.229 -13.385 25.033 1.00 93.31 255 ALA A N 1
ATOM 2064 C CA . ALA A 1 255 ? -65.675 -13.175 25.080 1.00 93.31 255 ALA A CA 1
ATOM 2065 C C . ALA A 1 255 ? -66.352 -14.044 26.156 1.00 93.31 255 ALA A C 1
ATOM 2067 O O . ALA A 1 255 ? -67.241 -13.581 26.871 1.00 93.31 255 ALA A O 1
ATOM 2068 N N . GLN A 1 256 ? -65.909 -15.296 26.320 1.00 92.38 256 GLN A N 1
ATOM 2069 C CA . GLN A 1 256 ? -66.390 -16.166 27.395 1.00 92.38 256 GLN A CA 1
ATOM 2070 C C . GLN A 1 256 ? -65.993 -15.639 28.777 1.00 92.38 256 GLN A C 1
ATOM 2072 O O . GLN A 1 256 ? -66.803 -15.691 29.704 1.00 92.38 256 GLN A O 1
ATOM 2077 N N . ALA A 1 257 ? -64.773 -15.121 28.930 1.00 94.00 257 ALA A N 1
ATOM 2078 C CA . ALA A 1 257 ? -64.314 -14.531 30.181 1.00 94.00 257 ALA A CA 1
ATOM 2079 C C . ALA A 1 257 ? -65.088 -13.248 30.532 1.00 94.00 257 ALA A C 1
ATOM 2081 O O . ALA A 1 257 ? -65.463 -13.062 31.691 1.00 94.00 257 ALA A O 1
ATOM 2082 N N . GLU A 1 258 ? -65.381 -12.400 29.545 1.00 92.06 258 GLU A N 1
ATOM 2083 C CA . GLU A 1 258 ? -66.191 -11.189 29.711 1.00 92.06 258 GLU A CA 1
ATOM 2084 C C . GLU A 1 258 ? -67.631 -11.521 30.115 1.00 92.06 258 GLU A C 1
ATOM 2086 O O . GLU A 1 258 ? -68.144 -10.947 31.077 1.00 92.06 258 GLU A O 1
ATOM 2091 N N . GLU A 1 259 ? -68.263 -12.503 29.466 1.00 93.06 259 GLU A N 1
ATOM 2092 C CA . GLU A 1 259 ? -69.625 -12.917 29.823 1.00 93.06 259 GLU A CA 1
ATOM 2093 C C . GLU A 1 259 ? -69.676 -13.545 31.227 1.00 93.06 259 GLU A C 1
ATOM 2095 O O . GLU A 1 259 ? -70.585 -13.264 32.011 1.00 93.06 259 GLU A O 1
ATOM 2100 N N . GLN A 1 260 ? -68.665 -14.337 31.606 1.00 95.00 260 GLN A N 1
ATOM 2101 C CA . GLN A 1 260 ? -68.551 -14.857 32.973 1.00 95.00 260 GLN A CA 1
ATOM 2102 C C . GLN A 1 260 ? -68.349 -13.744 34.008 1.00 95.00 260 GLN A C 1
ATOM 2104 O O . GLN A 1 260 ? -68.904 -13.821 35.107 1.00 95.00 260 GLN A O 1
ATOM 2109 N N . ALA A 1 261 ? -67.569 -12.710 33.684 1.00 94.69 261 ALA A N 1
ATOM 2110 C CA . ALA A 1 261 ? -67.369 -11.562 34.562 1.00 94.69 261 ALA A CA 1
ATOM 2111 C C . ALA A 1 261 ? -68.666 -10.761 34.737 1.00 94.69 261 ALA A C 1
ATOM 2113 O O . ALA A 1 261 ? -69.018 -10.406 35.864 1.00 94.69 261 ALA A O 1
ATOM 2114 N N . ARG A 1 262 ? -69.408 -10.549 33.645 1.00 93.56 262 ARG A N 1
ATOM 2115 C CA . ARG A 1 262 ? -70.704 -9.870 33.664 1.00 93.56 262 ARG A CA 1
ATOM 2116 C C . ARG A 1 262 ? -71.730 -10.639 34.497 1.00 93.56 262 ARG A C 1
ATOM 2118 O O . ARG A 1 262 ? -72.359 -10.050 35.369 1.00 93.56 262 ARG A O 1
ATOM 2125 N N . LYS A 1 263 ? -71.822 -11.962 34.334 1.00 94.38 263 LYS A N 1
ATOM 2126 C CA . LYS A 1 263 ? -72.732 -12.797 35.133 1.00 94.38 263 LYS A CA 1
ATOM 2127 C C . LYS A 1 263 ? -72.427 -12.744 36.637 1.00 94.38 263 LYS A C 1
ATOM 2129 O O . LYS A 1 263 ? -73.341 -12.606 37.443 1.00 94.38 263 LYS A O 1
ATOM 2134 N N . ARG A 1 264 ? -71.146 -12.791 37.027 1.00 93.94 264 ARG A N 1
ATOM 2135 C CA . ARG A 1 264 ? -70.731 -12.634 38.439 1.00 93.94 264 ARG A CA 1
ATOM 2136 C C . ARG A 1 264 ? -71.038 -11.243 38.995 1.00 93.94 264 ARG A C 1
ATOM 2138 O O . ARG A 1 264 ? -71.207 -11.086 40.201 1.00 93.94 264 ARG A O 1
ATOM 2145 N N . GLN A 1 265 ? -71.045 -10.219 38.145 1.00 92.25 265 GLN A N 1
ATOM 2146 C CA . GLN A 1 265 ? -71.422 -8.869 38.547 1.00 92.25 265 GLN A CA 1
ATOM 2147 C C . GLN A 1 265 ? -72.929 -8.772 38.799 1.00 92.25 265 GLN A C 1
ATOM 2149 O O . GLN A 1 265 ? -73.327 -8.295 39.857 1.00 92.25 265 GLN A O 1
ATOM 2154 N N . GLU A 1 266 ? -73.743 -9.308 37.889 1.00 92.69 266 GLU A N 1
ATOM 2155 C CA . GLU A 1 266 ? -75.203 -9.358 38.033 1.00 92.69 266 GLU A CA 1
ATOM 2156 C C . GLU A 1 266 ? -75.632 -10.158 39.281 1.00 92.69 266 GLU A C 1
ATOM 2158 O O . GLU A 1 266 ? -76.527 -9.734 40.011 1.00 92.69 266 GLU A O 1
ATOM 2163 N N . GLU A 1 267 ? -74.965 -11.280 39.584 1.00 92.62 267 GLU A N 1
ATOM 2164 C CA . GLU A 1 267 ? -75.215 -12.057 40.811 1.00 92.62 267 GLU A CA 1
ATOM 2165 C C . GLU A 1 267 ? -74.897 -11.249 42.082 1.00 92.62 267 GLU A C 1
ATOM 2167 O O . GLU A 1 267 ? -75.720 -11.204 42.997 1.00 92.62 267 GLU A O 1
ATOM 2172 N N . ARG A 1 268 ? -73.762 -10.535 42.115 1.00 90.69 268 ARG A N 1
ATOM 2173 C CA . ARG A 1 268 ? -73.395 -9.665 43.249 1.00 90.69 268 ARG A CA 1
ATOM 2174 C C . ARG A 1 268 ? -74.367 -8.503 43.445 1.00 90.69 268 ARG A C 1
ATOM 2176 O O . ARG A 1 268 ? -74.675 -8.151 44.579 1.00 90.69 268 ARG A O 1
ATOM 2183 N N . GLU A 1 269 ? -74.859 -7.909 42.362 1.00 91.44 269 GLU A N 1
ATOM 2184 C CA . GLU A 1 269 ? -75.854 -6.833 42.428 1.00 91.44 269 GLU A CA 1
ATOM 2185 C C . GLU A 1 269 ? -77.203 -7.337 42.945 1.00 91.44 269 GLU A C 1
ATOM 2187 O O . GLU A 1 269 ? -77.850 -6.662 43.747 1.00 91.44 269 GLU A O 1
ATOM 2192 N N . LYS A 1 270 ? -77.604 -8.550 42.553 1.00 91.06 270 LYS A N 1
ATOM 2193 C CA . LYS A 1 270 ? -78.833 -9.175 43.044 1.00 91.06 270 LYS A CA 1
ATOM 2194 C C . LYS A 1 270 ? -78.760 -9.494 44.540 1.00 91.06 270 LYS A C 1
ATOM 2196 O O . LYS A 1 270 ? -79.702 -9.183 45.265 1.00 91.06 270 LYS A O 1
ATOM 2201 N N . GLU A 1 271 ? -77.646 -10.055 45.010 1.00 9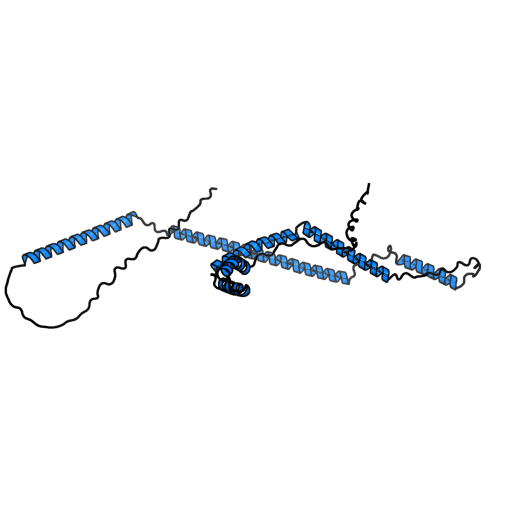0.06 271 GLU A N 1
ATOM 2202 C CA . GLU A 1 271 ? -77.421 -10.311 46.441 1.00 90.06 271 GLU A CA 1
ATOM 2203 C C . GLU A 1 271 ? -77.392 -9.010 47.259 1.00 90.06 271 GLU A C 1
ATOM 2205 O O . GLU A 1 271 ? -77.960 -8.947 48.353 1.00 90.06 271 GLU A O 1
ATOM 2210 N N . ALA A 1 272 ? -76.788 -7.947 46.717 1.00 90.50 272 ALA A N 1
ATOM 2211 C CA . ALA A 1 272 ? -76.783 -6.630 47.349 1.00 90.50 272 ALA A CA 1
ATOM 2212 C C . ALA A 1 272 ? -78.195 -6.023 47.441 1.00 90.50 272 ALA A C 1
ATOM 2214 O O . ALA A 1 272 ? -78.548 -5.445 48.470 1.00 90.50 272 ALA A O 1
ATOM 2215 N N . ALA A 1 273 ? -79.021 -6.182 46.402 1.00 88.69 273 ALA A N 1
ATOM 2216 C CA . ALA A 1 273 ? -80.410 -5.725 46.408 1.00 88.69 273 ALA A CA 1
ATOM 2217 C C . ALA A 1 273 ? -81.268 -6.490 47.433 1.00 88.69 273 ALA A C 1
ATOM 2219 O O . ALA A 1 273 ? -82.023 -5.869 48.180 1.00 88.69 273 ALA A O 1
ATOM 2220 N N . GLU A 1 274 ? -81.111 -7.813 47.530 1.00 86.19 274 GLU A N 1
ATOM 2221 C CA . GLU A 1 274 ? -81.836 -8.644 48.503 1.00 86.19 274 GLU A CA 1
ATOM 2222 C C . GLU A 1 274 ? -81.428 -8.315 49.949 1.00 86.19 274 GLU A C 1
ATOM 2224 O O . GLU A 1 274 ? -82.279 -8.202 50.836 1.00 86.19 274 GLU A O 1
ATOM 2229 N N . GLN A 1 275 ? -80.136 -8.066 50.200 1.00 84.00 275 GLN A N 1
ATOM 2230 C CA . GLN A 1 275 ? -79.682 -7.565 51.500 1.00 84.00 275 GLN A CA 1
ATOM 2231 C C . GLN A 1 275 ? -80.251 -6.176 51.817 1.00 84.00 275 GLN A C 1
ATOM 2233 O O . GLN A 1 275 ? -80.645 -5.927 52.961 1.00 84.00 275 GLN A O 1
ATOM 2238 N N . ALA A 1 276 ? -80.323 -5.277 50.832 1.00 83.19 276 ALA A N 1
ATOM 2239 C CA . ALA A 1 276 ? -80.881 -3.941 51.018 1.00 83.19 276 ALA A CA 1
ATOM 2240 C C . ALA A 1 276 ? -82.384 -3.988 51.348 1.00 83.19 276 ALA A C 1
ATOM 2242 O O . ALA A 1 276 ? -82.823 -3.301 52.271 1.00 83.19 276 ALA A O 1
ATOM 2243 N N . GLU A 1 277 ? -83.158 -4.843 50.675 1.00 78.25 277 GLU A N 1
ATOM 2244 C CA . GLU A 1 277 ? -84.589 -5.035 50.949 1.00 78.25 277 GLU A CA 1
ATOM 2245 C C . GLU A 1 277 ? -84.826 -5.669 52.331 1.00 78.25 277 GLU A C 1
ATOM 2247 O O . GLU A 1 277 ? -85.675 -5.217 53.110 1.00 78.25 277 GLU A O 1
ATOM 2252 N N . ARG A 1 278 ? -84.015 -6.671 52.700 1.00 75.12 278 ARG A N 1
ATOM 2253 C CA . ARG A 1 278 ? -84.056 -7.283 54.037 1.00 75.12 278 ARG A CA 1
ATOM 2254 C C . ARG A 1 278 ? -83.703 -6.284 55.141 1.00 75.12 278 ARG A C 1
ATOM 2256 O O . ARG A 1 278 ? -84.258 -6.356 56.234 1.00 75.12 278 ARG A O 1
ATOM 2263 N N . SER A 1 279 ? -82.811 -5.339 54.853 1.00 72.62 279 SER A N 1
ATOM 2264 C CA . SER A 1 279 ? -82.446 -4.268 55.784 1.00 72.62 279 SER A CA 1
ATOM 2265 C C . SER A 1 279 ? -83.563 -3.229 55.902 1.00 72.62 279 SER A C 1
ATOM 2267 O O . SER A 1 279 ? -83.928 -2.864 57.016 1.00 72.62 279 SER A O 1
ATOM 2269 N N . GLN A 1 280 ? -84.171 -2.805 54.789 1.00 66.31 280 GLN A N 1
ATOM 2270 C CA . GLN A 1 280 ? -85.279 -1.840 54.791 1.00 66.31 280 GLN A CA 1
ATOM 2271 C C . GLN A 1 280 ? -86.531 -2.368 55.499 1.00 66.31 280 GLN A C 1
ATOM 2273 O O . GLN A 1 280 ? -87.142 -1.642 56.279 1.00 66.31 280 GLN A O 1
ATOM 2278 N N . SER A 1 281 ? -86.888 -3.636 55.290 1.00 58.00 281 SER A N 1
ATOM 2279 C CA . SER A 1 281 ? -88.028 -4.265 55.977 1.00 58.00 281 SER A CA 1
ATOM 2280 C C . SER A 1 281 ? -87.797 -4.484 57.480 1.00 58.00 281 SER A C 1
ATOM 2282 O O . SER A 1 281 ? -88.757 -4.696 58.218 1.00 58.00 281 SER A O 1
ATOM 2284 N N . SER A 1 282 ? -86.549 -4.385 57.955 1.00 48.62 282 SER A N 1
ATOM 2285 C CA . SER A 1 282 ? -86.200 -4.496 59.378 1.00 48.62 282 SER A CA 1
ATOM 2286 C C . SER A 1 282 ? -86.217 -3.167 60.147 1.00 48.62 282 SER A C 1
ATOM 2288 O O . SER A 1 282 ? -85.997 -3.165 61.357 1.00 48.62 282 SER A O 1
ATOM 2290 N N . ILE A 1 283 ? -86.523 -2.041 59.490 1.00 44.41 283 ILE A N 1
ATOM 2291 C CA . ILE A 1 283 ? -86.647 -0.742 60.164 1.00 44.41 283 ILE A CA 1
ATOM 2292 C C . ILE A 1 283 ? -88.053 -0.632 60.768 1.00 44.41 283 ILE A C 1
ATOM 2294 O O . ILE A 1 283 ? -88.971 -0.063 60.179 1.00 44.41 283 ILE A O 1
ATOM 2298 N N . VAL A 1 284 ? -88.220 -1.193 61.966 1.00 41.50 284 VAL A N 1
ATOM 2299 C CA . VAL A 1 284 ? -89.273 -0.760 62.891 1.00 41.50 284 VAL A CA 1
ATOM 2300 C C . VAL A 1 284 ? -88.793 0.546 63.539 1.00 41.50 284 VAL A C 1
ATOM 2302 O O . VAL A 1 284 ? -87.675 0.580 64.058 1.00 41.50 284 VAL A O 1
ATOM 2305 N N . PRO A 1 285 ? -89.584 1.630 63.500 1.00 41.78 285 PRO A N 1
ATOM 2306 C CA . PRO A 1 285 ? -89.241 2.876 64.165 1.00 41.78 285 PRO A CA 1
ATOM 2307 C C . PRO A 1 285 ? -89.486 2.728 65.671 1.00 41.78 285 PRO A C 1
ATOM 2309 O O . PRO A 1 285 ? -90.599 2.931 66.143 1.00 41.78 285 PRO A O 1
ATOM 2312 N N . GLU A 1 286 ? -88.451 2.384 66.432 1.00 36.91 286 GLU A N 1
ATOM 2313 C CA . GLU A 1 286 ? -88.384 2.772 67.843 1.00 36.91 286 GLU A CA 1
ATOM 2314 C C . GLU A 1 286 ? -87.508 4.021 67.950 1.00 36.91 286 GLU A C 1
ATOM 2316 O O . GLU A 1 286 ? -86.283 3.983 68.071 1.00 36.91 286 GLU A O 1
ATOM 2321 N N . GLU A 1 287 ? -88.191 5.161 67.851 1.00 32.66 287 GLU A N 1
ATOM 2322 C CA . GLU A 1 287 ? -87.845 6.337 68.633 1.00 32.66 287 GLU A CA 1
ATOM 2323 C C . GLU A 1 287 ? -87.863 5.933 70.112 1.00 32.66 287 GLU A C 1
ATOM 2325 O O . GLU A 1 287 ? -88.906 5.552 70.621 1.00 32.66 287 GLU A O 1
ATOM 2330 N N . GLU A 1 288 ? -86.730 5.988 70.803 1.00 35.00 288 GLU A N 1
ATOM 2331 C CA . GLU A 1 288 ? -86.562 6.853 71.972 1.00 35.00 288 GLU A CA 1
ATOM 2332 C C . GLU A 1 288 ? -85.278 6.532 72.747 1.00 35.00 288 GLU A C 1
ATOM 2334 O O . GLU A 1 288 ? -85.018 5.421 73.190 1.00 35.00 288 GLU A O 1
ATOM 2339 N N . GLN A 1 289 ? -84.571 7.627 73.014 1.00 33.69 289 GLN A N 1
ATOM 2340 C CA . GLN A 1 289 ? -83.841 7.914 74.241 1.00 33.69 289 GLN A CA 1
ATOM 2341 C C . GLN A 1 289 ? -82.386 7.449 74.420 1.00 33.69 289 GLN A C 1
ATOM 2343 O O . GLN A 1 289 ? -82.015 6.284 74.484 1.00 33.69 289 GLN A O 1
ATOM 2348 N N . ALA A 1 290 ? -81.619 8.504 74.712 1.00 33.62 290 ALA A N 1
ATOM 2349 C CA . ALA A 1 290 ? -80.529 8.570 75.673 1.00 33.62 290 ALA A CA 1
ATOM 2350 C C . ALA A 1 290 ? -79.158 8.073 75.207 1.00 33.62 290 ALA A C 1
ATOM 2352 O O . ALA A 1 290 ? -78.664 7.008 75.560 1.00 33.62 290 ALA A O 1
ATOM 2353 N N . ALA A 1 291 ? -78.485 8.992 74.513 1.00 33.16 291 ALA A N 1
ATOM 2354 C CA . ALA A 1 291 ? -77.189 9.521 74.924 1.00 33.16 291 ALA A CA 1
ATOM 2355 C C . ALA A 1 291 ? -76.573 8.856 76.173 1.00 33.16 291 ALA A C 1
ATOM 2357 O O . ALA A 1 291 ? -76.937 9.183 77.303 1.00 33.16 291 ALA A O 1
ATOM 2358 N N . ASN A 1 292 ? -75.540 8.039 75.970 1.00 36.88 292 ASN A N 1
ATOM 2359 C CA . ASN A 1 292 ? -74.453 7.991 76.931 1.00 36.88 292 ASN A CA 1
ATOM 2360 C C . ASN A 1 292 ? -73.102 8.095 76.225 1.00 36.88 292 ASN A C 1
ATOM 2362 O O . ASN A 1 292 ? -72.908 7.686 75.084 1.00 36.88 292 ASN A O 1
ATOM 2366 N N . LYS A 1 293 ? -72.230 8.791 76.929 1.00 33.03 293 LYS A N 1
ATOM 2367 C CA . LYS A 1 293 ? -71.047 9.520 76.507 1.00 33.03 293 LYS A CA 1
ATOM 2368 C C . LYS A 1 293 ? -69.822 8.754 77.008 1.00 33.03 293 LYS A C 1
ATOM 2370 O O . LYS A 1 293 ? -69.891 8.163 78.079 1.00 33.03 293 LYS A O 1
ATOM 2375 N N . GLY A 1 294 ? -68.700 8.890 76.307 1.00 31.91 294 GLY A N 1
ATOM 2376 C CA . GLY A 1 294 ? -67.380 8.448 76.775 1.00 31.91 294 GLY A CA 1
ATOM 2377 C C . GLY A 1 294 ? -67.053 7.043 76.281 1.00 31.91 294 GLY A C 1
ATOM 2378 O O . GLY A 1 294 ? -67.817 6.116 76.498 1.00 31.91 294 GLY A O 1
ATOM 2379 N N . GLU A 1 295 ? -66.026 6.841 75.466 1.00 30.19 295 GLU A N 1
ATOM 2380 C CA . GLU A 1 295 ? -64.592 7.017 75.751 1.00 30.19 295 GLU A CA 1
ATOM 2381 C C . GLU A 1 295 ? -63.958 5.637 75.527 1.00 30.19 295 GLU A C 1
ATOM 2383 O O . GLU A 1 295 ? -64.218 4.706 76.274 1.00 30.19 295 GLU A O 1
ATOM 2388 N N . GLU A 1 296 ? -63.203 5.495 74.436 1.00 32.94 296 GLU A N 1
ATOM 2389 C CA . GLU A 1 296 ? -61.819 4.989 74.409 1.00 32.94 296 GLU A CA 1
ATOM 2390 C C . GLU A 1 296 ? -61.479 4.232 73.115 1.00 32.94 296 GLU A C 1
ATOM 2392 O O . GLU A 1 296 ? -61.927 3.121 72.854 1.00 32.94 296 GLU A O 1
ATOM 2397 N N . LYS A 1 297 ? -60.603 4.887 72.339 1.00 32.91 297 LYS A N 1
ATOM 2398 C CA . LYS A 1 297 ? -59.372 4.344 71.746 1.00 32.91 297 LYS A CA 1
ATOM 2399 C C . LYS A 1 297 ? -59.428 2.946 71.116 1.00 32.91 297 LYS A C 1
ATOM 2401 O O . LYS A 1 297 ? -59.344 1.935 71.808 1.00 32.91 297 LYS A O 1
ATOM 2406 N N . LYS A 1 298 ? -59.239 2.921 69.795 1.00 36.56 298 LYS A N 1
ATOM 2407 C CA . LYS A 1 298 ? -58.084 2.231 69.200 1.00 36.56 298 LYS A CA 1
ATOM 2408 C C . LYS A 1 298 ? -57.801 2.762 67.801 1.00 36.56 298 LYS A C 1
ATOM 2410 O O . LYS A 1 298 ? -58.618 2.637 66.896 1.00 36.56 298 LYS A O 1
ATOM 2415 N N . ASP A 1 299 ? -56.637 3.383 67.699 1.00 31.41 299 ASP A N 1
ATOM 2416 C CA . ASP A 1 299 ? -55.897 3.620 66.473 1.00 31.41 299 ASP A CA 1
ATOM 2417 C C . ASP A 1 299 ? -55.681 2.284 65.743 1.00 31.41 299 ASP A C 1
ATOM 2419 O O . ASP A 1 299 ? -55.230 1.328 66.373 1.00 31.41 299 ASP A O 1
ATOM 2423 N N . ASP A 1 300 ? -55.981 2.211 64.446 1.00 39.28 300 ASP A N 1
ATOM 2424 C CA . ASP A 1 300 ? -55.138 1.445 63.527 1.00 39.28 300 ASP A CA 1
ATOM 2425 C C . ASP A 1 300 ? -55.302 1.921 62.079 1.00 39.28 300 ASP A C 1
ATOM 2427 O O . ASP A 1 300 ? -56.386 2.275 61.610 1.00 39.28 300 ASP A O 1
ATOM 2431 N N . GLU A 1 301 ? -54.162 1.984 61.413 1.00 32.59 301 GLU A N 1
ATOM 2432 C CA . GLU A 1 301 ? -53.913 2.588 60.115 1.00 32.59 301 GLU A CA 1
ATOM 2433 C C . GLU A 1 301 ? -54.600 1.845 58.956 1.00 32.59 301 GLU A C 1
ATOM 2435 O O . GLU A 1 301 ? -54.512 0.623 58.839 1.00 32.59 301 GLU A O 1
ATOM 2440 N N . ASN A 1 302 ? -55.144 2.584 57.981 1.00 37.84 302 ASN A N 1
ATOM 2441 C CA . ASN A 1 302 ? -54.995 2.181 56.579 1.00 37.84 302 ASN A CA 1
ATOM 2442 C C . ASN A 1 302 ? -55.045 3.387 55.626 1.00 37.84 302 ASN A C 1
ATOM 2444 O O . ASN A 1 302 ? -56.102 3.858 55.220 1.00 37.84 302 ASN A O 1
ATOM 2448 N N . ILE A 1 303 ? -53.846 3.916 55.386 1.00 36.97 303 ILE A N 1
ATOM 2449 C CA . ILE A 1 303 ? -53.270 4.390 54.118 1.00 36.97 303 ILE A CA 1
ATOM 2450 C C . ILE A 1 303 ? -54.241 5.032 53.092 1.00 36.97 303 ILE A C 1
ATOM 2452 O O . ILE A 1 303 ? -55.084 4.348 52.509 1.00 36.97 303 ILE A O 1
ATOM 2456 N N . PRO A 1 304 ? -54.053 6.326 52.756 1.00 37.09 304 PRO A N 1
ATOM 2457 C CA . PRO A 1 304 ? -54.775 6.996 51.678 1.00 37.09 304 PRO A CA 1
ATOM 2458 C C . PRO A 1 304 ? -54.316 6.491 50.304 1.00 37.09 304 PRO A C 1
ATOM 2460 O O . PRO A 1 304 ? -53.120 6.354 50.052 1.00 37.09 304 PRO A O 1
ATOM 2463 N N . MET A 1 305 ? -55.274 6.277 49.397 1.00 37.84 305 MET A N 1
ATOM 2464 C CA . MET A 1 305 ? -55.027 5.977 47.985 1.00 37.84 305 MET A CA 1
ATOM 2465 C C . MET A 1 305 ? -54.156 7.061 47.333 1.00 37.84 305 MET A C 1
ATOM 2467 O O . MET A 1 305 ? -54.617 8.166 47.045 1.00 37.84 305 MET A O 1
ATOM 2471 N N . GLU A 1 306 ? -52.895 6.726 47.071 1.00 32.69 306 GLU A N 1
ATOM 2472 C CA . GLU A 1 306 ? -52.011 7.513 46.224 1.00 32.69 306 GLU A CA 1
ATOM 2473 C C . GLU A 1 306 ? -52.296 7.260 44.737 1.00 32.69 306 GLU A C 1
ATOM 2475 O O . GLU A 1 306 ? -52.095 6.172 44.203 1.00 32.69 306 GLU A O 1
ATOM 2480 N N . THR A 1 307 ? -52.596 8.361 44.053 1.00 37.62 307 THR A N 1
ATOM 2481 C CA . THR A 1 307 ? -52.149 8.692 42.694 1.00 37.62 307 THR A CA 1
ATOM 2482 C C . THR A 1 307 ? -52.659 7.829 41.535 1.00 37.62 307 THR A C 1
ATOM 2484 O O . THR A 1 307 ? -52.042 6.856 41.102 1.00 37.62 307 THR A O 1
ATOM 2487 N N . GLU A 1 308 ? -53.707 8.342 40.890 1.00 35.25 308 GLU A N 1
ATOM 2488 C CA . GLU A 1 308 ? -53.941 8.182 39.456 1.00 35.25 308 GLU A CA 1
ATOM 2489 C C . GLU A 1 308 ? -52.709 8.682 38.676 1.00 35.25 308 GLU A C 1
ATOM 2491 O O . GLU A 1 308 ? -52.571 9.858 38.335 1.00 35.25 308 GLU A O 1
ATOM 2496 N N . LYS A 1 309 ? -51.765 7.782 38.388 1.00 38.47 309 LYS A N 1
ATOM 2497 C CA . LYS A 1 309 ? -50.718 8.026 37.392 1.00 38.47 309 LYS A CA 1
ATOM 2498 C C . LYS A 1 309 ? -51.336 7.887 36.010 1.00 38.47 309 LYS A C 1
ATOM 2500 O O . LYS A 1 309 ? -51.309 6.831 35.384 1.00 38.47 309 LYS A O 1
ATOM 2505 N N . ASN A 1 310 ? -51.884 9.002 35.547 1.00 34.44 310 ASN A N 1
ATOM 2506 C CA . ASN A 1 310 ? -52.284 9.239 34.174 1.00 34.44 310 ASN A CA 1
ATOM 2507 C C . ASN A 1 310 ? -51.029 9.169 33.280 1.00 34.44 310 ASN A C 1
ATOM 2509 O O . ASN A 1 310 ? -50.342 10.168 33.059 1.00 34.44 310 ASN A O 1
ATOM 2513 N N . CYS A 1 311 ? -50.664 7.966 32.830 1.00 33.88 311 CYS A N 1
ATOM 2514 C CA . CYS A 1 311 ? -49.507 7.741 31.972 1.00 33.88 311 CYS A CA 1
ATOM 2515 C C . CYS A 1 311 ? -49.856 8.214 30.555 1.00 33.88 311 CYS A C 1
ATOM 2517 O O . CYS A 1 311 ? -50.332 7.458 29.709 1.00 33.88 311 CYS A O 1
ATOM 2519 N N . GLN A 1 312 ? -49.670 9.512 30.323 1.00 36.78 312 GLN A N 1
ATOM 2520 C CA . GLN A 1 312 ? -49.774 10.116 29.006 1.00 36.78 312 GLN A CA 1
ATOM 2521 C C . GLN A 1 312 ? -48.729 9.490 28.078 1.00 36.78 312 GLN A C 1
ATOM 2523 O O . GLN A 1 312 ? -47.526 9.632 28.278 1.00 36.78 312 GLN A O 1
ATOM 2528 N N . LEU A 1 313 ? -49.239 8.766 27.084 1.00 37.81 313 LEU A N 1
ATOM 2529 C CA . LEU A 1 313 ? -48.713 8.613 25.731 1.00 37.81 313 LEU A CA 1
ATOM 2530 C C . LEU A 1 313 ? -47.192 8.803 25.567 1.00 37.81 313 LEU A C 1
ATOM 2532 O O . LEU A 1 313 ? -46.715 9.879 25.210 1.00 37.81 313 LEU A O 1
ATOM 2536 N N . CYS A 1 314 ? -46.435 7.709 25.659 1.00 31.73 314 CYS A N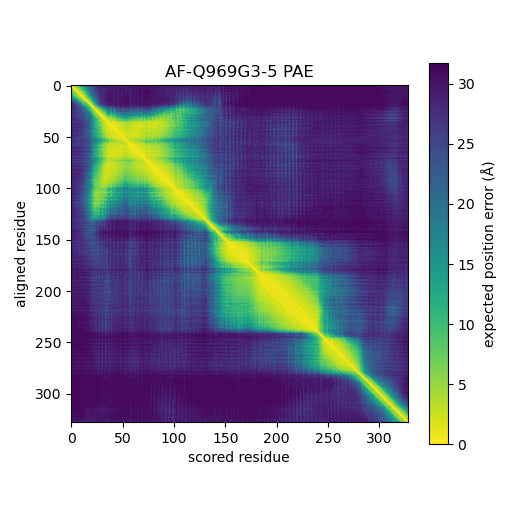 1
ATOM 2537 C CA . CYS A 1 314 ? -45.178 7.626 24.919 1.00 31.73 314 CYS A CA 1
ATOM 2538 C C . CYS A 1 314 ? -45.495 7.533 23.411 1.00 31.73 314 CYS A C 1
ATOM 2540 O O . CYS A 1 314 ? -46.312 6.697 23.007 1.00 31.73 314 CYS A O 1
ATOM 2542 N N . PRO A 1 315 ? -44.866 8.356 22.555 1.00 40.47 315 PRO A N 1
ATOM 2543 C CA . PRO A 1 315 ? -45.157 8.384 21.131 1.00 40.47 315 PRO A CA 1
ATOM 2544 C C . PRO A 1 315 ? -44.650 7.096 20.476 1.00 40.47 315 PRO A C 1
ATOM 2546 O O . PRO A 1 315 ? -43.445 6.844 20.407 1.00 40.47 315 PRO A O 1
ATOM 2549 N N . ARG A 1 316 ? -45.581 6.285 19.960 1.00 38.38 316 ARG A N 1
ATOM 2550 C CA . ARG A 1 316 ? -45.284 5.216 19.000 1.00 38.38 316 ARG A CA 1
ATOM 2551 C C . ARG A 1 316 ? -44.593 5.847 17.790 1.00 38.38 316 ARG A C 1
ATOM 2553 O O . ARG A 1 316 ? -45.250 6.395 16.910 1.00 38.38 316 ARG A O 1
ATOM 2560 N N . LYS A 1 317 ? -43.264 5.763 17.735 1.00 37.19 317 LYS A N 1
ATOM 2561 C CA . LYS A 1 317 ? -42.508 5.971 16.499 1.00 37.19 317 LYS A CA 1
ATOM 2562 C C . LYS A 1 317 ? -42.830 4.800 15.576 1.00 37.19 317 LYS A C 1
ATOM 2564 O O . LYS A 1 317 ? -42.275 3.714 15.703 1.00 37.19 317 LYS A O 1
ATOM 2569 N N . THR A 1 318 ? -43.784 5.015 14.681 1.00 38.12 318 THR A N 1
ATOM 2570 C CA . THR A 1 318 ? -44.054 4.160 13.528 1.00 38.12 318 THR A CA 1
ATOM 2571 C C . THR A 1 318 ? -42.813 4.124 12.640 1.00 38.12 318 THR A C 1
ATOM 2573 O O . THR A 1 318 ? -42.570 5.042 11.861 1.00 38.12 318 THR A O 1
ATOM 2576 N N . LEU A 1 319 ? -42.009 3.070 12.771 1.00 37.94 319 LEU A N 1
ATOM 2577 C CA . LEU A 1 319 ? -41.000 2.699 11.783 1.00 37.94 319 LEU A CA 1
ATOM 2578 C C . LEU A 1 319 ? -41.729 2.145 10.555 1.00 37.94 319 LEU A C 1
ATOM 2580 O O . LEU A 1 319 ? -42.009 0.954 10.455 1.00 37.94 319 LEU A O 1
ATOM 2584 N N . THR A 1 320 ? -42.080 3.025 9.622 1.00 39.50 320 THR A N 1
ATOM 2585 C CA . THR A 1 320 ? -42.501 2.629 8.278 1.00 39.50 320 THR A CA 1
ATOM 2586 C C . THR A 1 320 ? -41.263 2.189 7.499 1.00 39.50 320 THR A C 1
ATOM 2588 O O . THR A 1 320 ? -40.566 3.017 6.914 1.00 39.50 320 THR A O 1
ATOM 2591 N N . SER A 1 321 ? -40.970 0.889 7.519 1.00 38.03 321 SER A N 1
ATOM 2592 C CA . SER A 1 321 ? -40.021 0.271 6.593 1.00 38.03 321 SER A CA 1
ATOM 2593 C C . SER A 1 321 ? -40.639 0.289 5.193 1.00 38.03 321 SER A C 1
ATOM 2595 O O . SER A 1 321 ? -41.587 -0.444 4.916 1.00 38.03 321 SER A O 1
ATOM 2597 N N . ARG A 1 322 ? -40.164 1.189 4.325 1.00 40.09 322 ARG A N 1
ATOM 2598 C CA . ARG A 1 322 ? -40.479 1.158 2.892 1.00 40.09 322 ARG A CA 1
ATOM 2599 C C . ARG A 1 322 ? -39.613 0.076 2.259 1.00 40.09 322 ARG A C 1
ATOM 2601 O O . ARG A 1 322 ? -38.444 0.310 1.974 1.00 40.09 322 ARG A O 1
ATOM 2608 N N . TYR A 1 323 ? -40.195 -1.100 2.068 1.00 37.16 323 TYR A N 1
ATOM 2609 C CA . TYR A 1 323 ? -39.649 -2.127 1.194 1.00 37.16 323 TYR A CA 1
ATOM 2610 C C . TYR A 1 323 ? -39.902 -1.665 -0.245 1.00 37.16 323 TYR A C 1
ATOM 2612 O O . TYR A 1 323 ? -41.037 -1.673 -0.715 1.00 37.16 323 TYR A O 1
ATOM 2620 N N . THR A 1 324 ? -38.879 -1.133 -0.908 1.00 49.53 324 THR A N 1
ATOM 2621 C CA . THR A 1 324 ? -38.926 -0.910 -2.354 1.00 49.53 324 THR A CA 1
ATOM 2622 C C . THR A 1 324 ? -38.514 -2.213 -3.021 1.00 49.53 324 THR A C 1
ATOM 2624 O O . THR A 1 324 ? -37.323 -2.511 -3.092 1.00 49.53 324 THR A O 1
ATOM 2627 N N . ASP A 1 325 ? -39.510 -2.984 -3.456 1.00 47.09 325 ASP A N 1
ATOM 2628 C CA . ASP A 1 325 ? -39.350 -4.063 -4.428 1.00 47.09 325 ASP A CA 1
ATOM 2629 C C . ASP A 1 325 ? -38.653 -3.508 -5.677 1.00 47.09 325 ASP A C 1
ATOM 2631 O O . ASP A 1 325 ? -39.199 -2.655 -6.382 1.00 47.09 325 ASP A O 1
ATOM 2635 N N . PHE A 1 326 ? -37.428 -3.966 -5.928 1.00 40.12 326 PHE A N 1
ATOM 2636 C CA . PHE A 1 326 ? -36.810 -3.864 -7.244 1.00 40.12 326 PHE A CA 1
ATOM 2637 C C . PHE A 1 326 ? -37.300 -5.062 -8.070 1.00 40.12 326 PHE A C 1
ATOM 2639 O O . PHE A 1 326 ? -37.109 -6.195 -7.627 1.00 40.12 326 PHE A O 1
ATOM 2646 N N . PRO A 1 327 ? -37.953 -4.838 -9.222 1.00 55.81 327 PRO A N 1
ATOM 2647 C CA . PRO A 1 327 ? -38.336 -5.913 -10.127 1.00 55.81 327 PRO A CA 1
ATOM 2648 C C . PRO A 1 327 ? -37.101 -6.504 -10.829 1.00 55.81 327 PRO A C 1
ATOM 2650 O O . PRO A 1 327 ? -36.120 -5.787 -11.037 1.00 55.81 327 PRO A O 1
ATOM 2653 N N . ASP A 1 328 ? -37.214 -7.799 -11.146 1.00 43.78 328 ASP A N 1
ATOM 2654 C CA . ASP A 1 328 ? -36.301 -8.660 -11.929 1.00 43.78 328 ASP A CA 1
ATOM 2655 C C . ASP A 1 328 ? -35.534 -7.976 -13.076 1.00 43.78 328 ASP A C 1
ATOM 2657 O O . ASP A 1 328 ? -36.145 -7.172 -13.826 1.00 43.78 328 ASP A O 1
#